Protein AF-0000000082581374 (afdb_homodimer)

Secondary structure (DSSP, 8-state):
---TT-EEE-TTT--EEEEEE--SPPEEETTEEPEEPPPB-S--SSS--SEEEEEETTEEEEEETTTTPP-BTTB-EEEEEEEESSEEEEEE--TTS-SEEEE---SPEEEEEEEETTTEEEE-/---TT-EEE-TTT--EEEEEE--SPPEEETTEEPEEPPPB----SSS--SEEEEEETTEEEEEETTTTPP-BTTB-EEEEEEEESSEEEEEE--TTS-SEEEE---SPEEEEEEEETTTEEEE-

Sequence (248 aa):
MTEIRQVYKCEVCGNMVEVVHKAGGTLVCCGKPMVLLSENTTDAAVEKHIPVIEKLQNGIVVKVGEVEHPMLENHYIEWIEVNTANKVFRKYLKPGEKPEAVFKVDEEILFVREYCNVHGLWKKMTEIRQVYKCEVCGNMVEVVHKAGGTLVCCGKPMVLLSENTTDAAVEKHIPVIEKLQNGIVVKVGEVEHPMLENHYIEWIEVNTANKVFRKYLKPGEKPEAVFKVDEEILFVREYCNVHGLWKK

InterPro domains:
  IPR002742 Desulfoferrodoxin, ferrous iron-binding domain [PF01880] (42-123)
  IPR002742 Desulfoferrodoxin, ferrous iron-binding domain [TIGR00332] (41-123)
  IPR004462 Desulfoferrodoxin, N-terminal domain [PF06397] (2-37)
  IPR004462 Desulfoferrodoxin, N-terminal domain [TIGR00319] (1-34)
  IPR004462 Desulfoferrodoxin, N-terminal domain [cd00974] (6-37)
  IPR004793 Desulfoferrodoxin [TIGR00320] (1-123)
  IPR036073 Desulfoferrodoxin, ferrous iron-binding domain superfamily [G3DSA:2.60.40.730] (40-124)
  IPR036073 Desulfoferrodoxin, ferrous iron-binding domain superfamily [SSF49367] (39-123)
  IPR038094 Desulfoferrodoxin, N-terminal domain superfamily [G3DSA:2.20.28.100] (1-39)
  IPR051233 Desulfoferrodoxin superoxide reductase [PTHR36541] (7-124)

Structure (mmCIF, N/CA/C/O backbone):
data_AF-0000000082581374-model_v1
#
loop_
_entity.id
_entity.type
_entity.pdbx_description
1 polymer Desulfoferrodoxin
#
loop_
_atom_site.group_PDB
_atom_site.id
_atom_site.type_symbol
_atom_site.label_atom_id
_atom_site.label_alt_id
_atom_site.label_comp_id
_atom_site.label_asym_id
_atom_site.label_entity_id
_atom_site.label_seq_id
_atom_site.pdbx_PDB_ins_code
_atom_site.Cartn_x
_atom_site.Cartn_y
_atom_site.Cartn_z
_atom_site.occupancy
_atom_site.B_iso_or_equiv
_atom_site.auth_seq_id
_atom_site.auth_comp_id
_atom_site.auth_asym_id
_atom_site.auth_atom_id
_atom_site.pdbx_PDB_model_num
ATOM 1 N N . MET A 1 1 ? 13.609 7.777 -11.945 1 92.56 1 MET A N 1
ATOM 2 C CA . MET A 1 1 ? 12.516 8.391 -11.203 1 92.56 1 MET A CA 1
ATOM 3 C C . MET A 1 1 ? 11.414 7.383 -10.906 1 92.56 1 MET A C 1
ATOM 5 O O . MET A 1 1 ? 11.031 6.605 -11.789 1 92.56 1 MET A O 1
ATOM 9 N N . THR A 1 2 ? 11.023 7.219 -9.695 1 97.69 2 THR A N 1
ATOM 10 C CA . THR A 1 2 ? 9.953 6.297 -9.312 1 97.69 2 THR A CA 1
ATOM 11 C C . THR A 1 2 ? 8.586 6.938 -9.516 1 97.69 2 THR A C 1
ATOM 13 O O . THR A 1 2 ? 8.477 8.164 -9.617 1 97.69 2 THR A O 1
ATOM 16 N N . GLU A 1 3 ? 7.59 6.168 -9.727 1 98.12 3 GLU A N 1
ATOM 17 C CA . GLU A 1 3 ? 6.199 6.609 -9.766 1 98.12 3 GLU A CA 1
ATOM 18 C C . GLU A 1 3 ? 5.367 5.914 -8.695 1 98.12 3 GLU A C 1
ATOM 20 O O . GLU A 1 3 ? 5.602 4.746 -8.383 1 98.12 3 GLU A O 1
ATOM 25 N N . ILE A 1 4 ? 4.391 6.656 -8.219 1 98.56 4 ILE A N 1
ATOM 26 C CA . ILE A 1 4 ? 3.506 6.102 -7.203 1 98.56 4 ILE A CA 1
ATOM 27 C C . ILE A 1 4 ? 2.92 4.781 -7.691 1 98.56 4 ILE A C 1
ATOM 29 O O . ILE A 1 4 ? 2.555 4.652 -8.859 1 98.56 4 ILE A O 1
ATOM 33 N N . ARG A 1 5 ? 2.85 3.732 -6.797 1 98.69 5 ARG A N 1
ATOM 34 C CA . ARG A 1 5 ? 2.221 2.43 -6.992 1 98.69 5 ARG A CA 1
ATOM 35 C C . ARG A 1 5 ? 3.145 1.483 -7.754 1 98.69 5 ARG A C 1
ATOM 37 O O . ARG A 1 5 ? 2.832 0.303 -7.922 1 98.69 5 ARG A O 1
ATOM 44 N N . GLN A 1 6 ? 4.312 1.942 -8.258 1 98.75 6 GLN A N 1
ATOM 45 C CA . GLN A 1 6 ? 5.289 1.011 -8.812 1 98.75 6 GLN A CA 1
ATOM 46 C C . GLN A 1 6 ? 5.793 0.041 -7.746 1 98.75 6 GLN A C 1
ATOM 48 O O . GLN A 1 6 ? 5.941 0.414 -6.582 1 98.75 6 GLN A O 1
ATOM 53 N N . VAL A 1 7 ? 6.039 -1.161 -8.172 1 98.88 7 VAL A N 1
ATOM 54 C CA . VAL A 1 7 ? 6.535 -2.191 -7.262 1 98.88 7 VAL A CA 1
ATOM 55 C C . VAL A 1 7 ? 7.945 -2.609 -7.676 1 98.88 7 VAL A C 1
ATOM 57 O O . VAL A 1 7 ? 8.18 -2.957 -8.836 1 98.88 7 VAL A O 1
ATOM 60 N N . TYR A 1 8 ? 8.891 -2.541 -6.746 1 98.88 8 TYR A 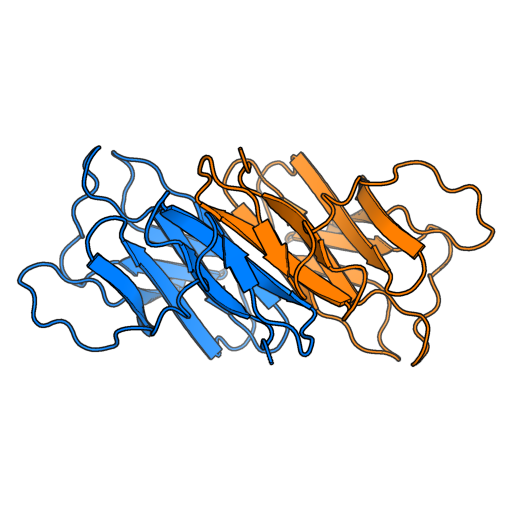N 1
ATOM 61 C CA . TYR A 1 8 ? 10.281 -2.936 -6.969 1 98.88 8 TYR A CA 1
ATOM 62 C C . TYR A 1 8 ? 10.641 -4.148 -6.117 1 98.88 8 TYR A C 1
ATOM 64 O O . TYR A 1 8 ? 10.164 -4.289 -4.992 1 98.88 8 TYR A O 1
ATOM 72 N N . LYS A 1 9 ? 11.5 -4.953 -6.625 1 98.81 9 LYS A N 1
ATOM 73 C CA . LYS A 1 9 ? 11.914 -6.16 -5.918 1 98.81 9 LYS A CA 1
ATOM 74 C C . LYS A 1 9 ? 13.422 -6.359 -6.004 1 98.81 9 LYS A C 1
ATOM 76 O O . LYS A 1 9 ? 14.023 -6.137 -7.055 1 98.81 9 LYS A O 1
ATOM 81 N N . CYS A 1 10 ? 14.008 -6.648 -4.961 1 98.69 10 CYS A N 1
ATOM 82 C CA . CYS A 1 10 ? 15.398 -7.094 -4.957 1 98.69 10 CYS A CA 1
ATOM 83 C C . CYS A 1 10 ? 15.5 -8.555 -5.379 1 98.69 10 CYS A C 1
ATOM 85 O O . CYS A 1 10 ? 14.906 -9.43 -4.75 1 98.69 10 CYS A O 1
ATOM 87 N N . GLU A 1 11 ? 16.219 -8.867 -6.305 1 97.56 11 GLU A N 1
ATOM 88 C CA . GLU A 1 11 ? 16.328 -10.234 -6.812 1 97.56 11 GLU A CA 1
ATOM 89 C C . GLU A 1 11 ? 17.312 -11.055 -5.977 1 97.56 11 GLU A C 1
ATOM 91 O O . GLU A 1 11 ? 17.438 -12.266 -6.164 1 97.56 11 GLU A O 1
ATOM 96 N N . VAL A 1 12 ? 17.969 -10.344 -5.086 1 98.25 12 VAL A N 1
ATOM 97 C CA . VAL A 1 12 ? 18.938 -11.031 -4.242 1 98.25 12 VAL A CA 1
ATOM 98 C C . VAL A 1 12 ? 18.25 -11.562 -2.988 1 98.25 12 VAL A C 1
ATOM 100 O O . VAL A 1 12 ? 18.281 -12.766 -2.725 1 98.25 12 VAL A O 1
ATOM 103 N N . CYS A 1 13 ? 17.625 -10.781 -2.23 1 98.44 13 CYS A N 1
ATOM 104 C CA . C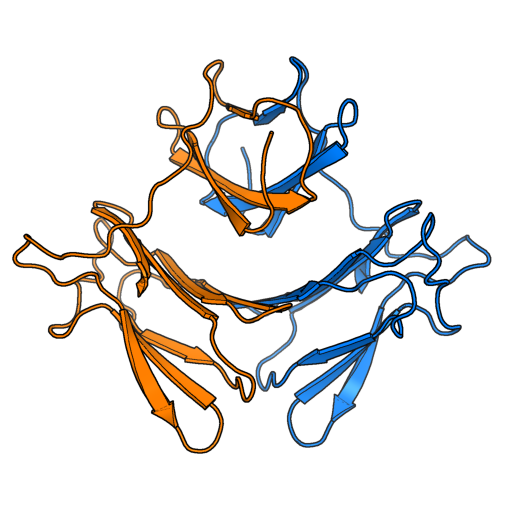YS A 1 13 ? 17.078 -11.211 -0.946 1 98.44 13 CYS A CA 1
ATOM 105 C C . CYS A 1 13 ? 15.57 -11.375 -1.027 1 98.44 13 CYS A C 1
ATOM 107 O O . CYS A 1 13 ? 14.961 -11.984 -0.141 1 98.44 13 CYS A O 1
ATOM 109 N N . GLY A 1 14 ? 14.812 -10.711 -2.057 1 98.06 14 GLY A N 1
ATOM 110 C CA . GLY A 1 14 ? 13.375 -10.844 -2.217 1 98.06 14 GLY A CA 1
ATOM 111 C C . GLY A 1 14 ? 12.602 -9.664 -1.659 1 98.06 14 GLY A C 1
ATOM 112 O O . GLY A 1 14 ? 11.375 -9.602 -1.776 1 98.06 14 GLY A O 1
ATOM 113 N N . ASN A 1 15 ? 13.367 -8.688 -1.088 1 98.56 15 ASN A N 1
ATOM 114 C CA . ASN A 1 15 ? 12.695 -7.488 -0.596 1 98.56 15 ASN A CA 1
ATOM 115 C C . ASN A 1 15 ? 11.852 -6.832 -1.684 1 98.56 15 ASN A C 1
ATOM 117 O O . ASN A 1 15 ? 12.297 -6.695 -2.824 1 98.56 15 ASN A O 1
ATOM 121 N N . MET A 1 16 ? 10.578 -6.543 -1.309 1 98.88 16 MET A N 1
ATOM 122 C CA . MET A 1 16 ? 9.68 -5.918 -2.277 1 98.88 16 MET A CA 1
ATOM 123 C C . MET A 1 16 ? 9 -4.691 -1.677 1 98.88 16 MET A C 1
ATOM 125 O O . MET A 1 16 ? 8.531 -4.73 -0.537 1 98.88 16 MET A O 1
ATOM 129 N N . VAL A 1 17 ? 8.984 -3.6 -2.479 1 98.94 17 VAL A N 1
ATOM 130 C CA . VAL A 1 17 ? 8.438 -2.338 -1.986 1 98.94 17 VAL A CA 1
ATOM 131 C C . VAL A 1 17 ? 7.492 -1.741 -3.027 1 98.94 17 VAL A C 1
ATOM 133 O O . VAL A 1 17 ? 7.656 -1.972 -4.227 1 98.94 17 VAL A O 1
ATOM 136 N N . GLU A 1 18 ? 6.488 -1.047 -2.539 1 98.94 18 GLU A N 1
ATOM 137 C CA . GLU A 1 18 ? 5.625 -0.213 -3.371 1 98.94 18 GLU A CA 1
ATOM 138 C C . GLU A 1 18 ? 5.887 1.27 -3.125 1 98.94 18 GLU A C 1
ATOM 140 O O . GLU A 1 18 ? 5.996 1.705 -1.978 1 98.94 18 GLU A O 1
ATOM 145 N N . VAL A 1 19 ? 5.996 2.049 -4.164 1 98.94 19 VAL A N 1
ATOM 146 C CA . VAL A 1 19 ? 6.281 3.477 -4.051 1 98.94 19 VAL A CA 1
ATOM 147 C C . VAL A 1 19 ? 5.043 4.215 -3.551 1 98.94 19 VAL A C 1
ATOM 149 O O . VAL A 1 19 ? 3.959 4.078 -4.125 1 98.94 19 VAL A O 1
ATOM 152 N N . VAL A 1 20 ? 5.23 5.055 -2.455 1 98.88 20 VAL A N 1
ATOM 153 C CA . VAL A 1 20 ? 4.09 5.777 -1.901 1 98.88 20 VAL A CA 1
ATOM 154 C C . VAL A 1 20 ? 4.355 7.281 -1.965 1 98.88 20 VAL A C 1
ATOM 156 O O . VAL A 1 20 ? 3.502 8.086 -1.578 1 98.88 20 VAL A O 1
ATOM 159 N N . HIS A 1 21 ? 5.5 7.68 -2.424 1 98.75 21 HIS A N 1
ATOM 160 C CA . HIS A 1 21 ? 5.883 9.031 -2.801 1 98.75 21 HIS A CA 1
ATOM 161 C C . HIS A 1 21 ? 6.969 9.023 -3.871 1 98.75 21 HIS A C 1
ATOM 163 O O . HIS A 1 21 ? 8.062 8.492 -3.648 1 98.75 21 HIS A O 1
ATOM 169 N N . LYS A 1 22 ? 6.746 9.586 -4.957 1 98.31 22 LYS A N 1
ATOM 170 C CA . LYS A 1 22 ? 7.672 9.508 -6.086 1 98.31 22 LYS A CA 1
ATOM 171 C C . LYS A 1 22 ? 8.828 10.492 -5.914 1 98.31 22 LYS A C 1
ATOM 173 O O . LYS A 1 22 ? 8.656 11.57 -5.352 1 98.31 22 LYS A O 1
ATOM 178 N N . ALA A 1 23 ? 9.984 10.102 -6.383 1 97.94 23 ALA A N 1
ATOM 179 C CA . ALA A 1 23 ? 11.148 10.984 -6.41 1 97.94 23 ALA A CA 1
ATOM 180 C C . ALA A 1 23 ? 12.156 10.523 -7.457 1 97.94 23 ALA A C 1
ATOM 182 O O . ALA A 1 23 ? 11.867 9.648 -8.273 1 97.94 23 ALA A O 1
ATOM 183 N N . GLY A 1 24 ? 13.297 11.109 -7.508 1 96.56 24 GLY A N 1
ATOM 184 C CA . GLY A 1 24 ? 14.195 10.945 -8.641 1 96.56 24 GLY A CA 1
ATOM 185 C C . GLY A 1 24 ? 15.273 9.898 -8.398 1 96.56 24 GLY A C 1
ATOM 186 O O . GLY A 1 24 ? 16 9.523 -9.328 1 96.56 24 GLY A O 1
ATOM 187 N N . GLY A 1 25 ? 15.406 9.305 -7.266 1 96.94 25 GLY A N 1
ATOM 188 C CA . GLY A 1 25 ? 16.5 8.414 -6.934 1 96.94 25 GLY A CA 1
ATOM 189 C C . GLY A 1 25 ? 16.297 6.992 -7.434 1 96.94 25 GLY A C 1
ATOM 190 O O . GLY A 1 25 ? 15.203 6.648 -7.891 1 96.94 25 GLY A O 1
ATOM 191 N N . THR A 1 26 ? 17.391 6.238 -7.371 1 97.94 26 THR A N 1
ATOM 192 C CA . THR A 1 26 ? 17.359 4.824 -7.727 1 97.94 26 THR A CA 1
ATOM 193 C C . THR A 1 26 ? 17.297 3.949 -6.48 1 97.94 26 THR A C 1
ATOM 195 O O . THR A 1 26 ? 18.141 4.066 -5.59 1 97.94 26 THR A O 1
ATOM 198 N N . LEU A 1 27 ? 16.344 3.09 -6.465 1 98.69 27 LEU A N 1
ATOM 199 C CA . LEU A 1 27 ? 16.188 2.17 -5.34 1 98.69 27 LEU A CA 1
ATOM 200 C C . LEU A 1 27 ? 17.203 1.034 -5.434 1 98.69 27 LEU A C 1
ATOM 202 O O . LEU A 1 27 ? 17.328 0.389 -6.48 1 98.69 27 LEU A O 1
ATOM 206 N N . VAL A 1 28 ? 17.922 0.819 -4.383 1 98.75 28 VAL A N 1
ATOM 207 C CA . VAL A 1 28 ? 18.953 -0.207 -4.289 1 98.75 28 VAL A CA 1
ATOM 208 C C . VAL A 1 28 ? 18.719 -1.075 -3.055 1 98.75 28 VAL A C 1
ATOM 210 O O . VAL A 1 28 ? 18.266 -0.581 -2.021 1 98.75 28 VAL A O 1
ATOM 213 N N . CYS A 1 29 ? 18.891 -2.338 -3.131 1 98.56 29 CYS A N 1
ATOM 214 C CA . CYS A 1 29 ? 18.891 -3.338 -2.068 1 98.56 29 CYS A CA 1
ATOM 215 C C . CYS A 1 29 ? 19.969 -4.387 -2.305 1 98.56 29 CYS A C 1
ATOM 217 O O . CYS A 1 29 ? 20.109 -4.891 -3.42 1 98.56 29 CYS A O 1
ATOM 219 N N . CYS A 1 30 ? 20.688 -4.746 -1.232 1 98.12 30 CYS A N 1
ATOM 220 C CA . CYS A 1 30 ? 21.766 -5.723 -1.307 1 98.12 30 CYS A CA 1
ATOM 221 C C . CYS A 1 30 ? 22.828 -5.281 -2.297 1 98.12 30 CYS A C 1
ATOM 223 O O . CYS A 1 30 ? 23.375 -6.105 -3.033 1 98.12 30 CYS A O 1
ATOM 225 N N . GLY A 1 31 ? 22.922 -4.012 -2.381 1 97.06 31 GLY A N 1
ATOM 226 C CA . GLY A 1 31 ? 24.016 -3.463 -3.17 1 97.06 31 GLY A CA 1
ATOM 227 C C . GLY A 1 31 ? 23.719 -3.412 -4.656 1 97.06 31 GLY A C 1
ATOM 228 O O . GLY A 1 31 ? 24.578 -3.035 -5.457 1 97.06 31 GLY A O 1
ATOM 229 N N . LYS A 1 32 ? 22.594 -3.768 -5.098 1 98.31 32 LYS A N 1
ATOM 230 C CA . LYS A 1 32 ? 22.203 -3.752 -6.504 1 98.31 32 LYS A CA 1
ATOM 231 C C . LYS A 1 32 ? 20.891 -2.988 -6.703 1 98.31 32 LYS A C 1
ATOM 233 O O . LYS A 1 32 ? 20.031 -2.971 -5.816 1 98.31 32 LYS A O 1
ATOM 238 N N . PRO A 1 33 ? 20.75 -2.355 -7.871 1 98.44 33 PRO A N 1
ATOM 239 C CA . PRO A 1 33 ? 19.453 -1.739 -8.164 1 98.44 33 PRO A CA 1
ATOM 240 C C . PRO A 1 33 ? 18.281 -2.729 -8.062 1 98.44 33 PRO A C 1
ATOM 242 O O . PRO A 1 33 ? 18.391 -3.865 -8.531 1 98.44 33 PRO A O 1
ATOM 245 N N . MET A 1 34 ? 17.266 -2.305 -7.379 1 98.69 34 MET A N 1
ATOM 246 C CA . MET A 1 34 ? 16.047 -3.123 -7.379 1 98.69 34 MET A CA 1
ATOM 247 C C . MET A 1 34 ? 15.406 -3.146 -8.766 1 98.69 34 MET A C 1
ATOM 249 O O . MET A 1 34 ? 15.625 -2.236 -9.57 1 98.69 34 MET A O 1
ATOM 253 N N . VAL A 1 35 ? 14.641 -4.156 -9.016 1 98.56 35 VAL A N 1
ATOM 254 C CA . VAL A 1 35 ? 14.008 -4.324 -10.32 1 98.56 35 VAL A CA 1
ATOM 255 C C . VAL A 1 35 ? 12.562 -3.846 -10.266 1 98.56 35 VAL A C 1
ATOM 257 O O . VAL A 1 35 ? 11.789 -4.277 -9.398 1 98.56 35 VAL A O 1
ATOM 260 N N . LEU A 1 36 ? 12.211 -2.895 -11.148 1 98.62 36 LEU A N 1
ATOM 261 C CA . LEU A 1 36 ? 10.805 -2.555 -11.344 1 98.62 36 LEU A CA 1
ATOM 262 C C . LEU A 1 36 ? 10.031 -3.744 -11.898 1 98.62 36 LEU A C 1
ATOM 264 O O . LEU A 1 36 ? 10.328 -4.234 -12.984 1 98.62 36 LEU A O 1
ATOM 268 N N . LEU A 1 37 ? 9.062 -4.195 -11.141 1 98.25 37 LEU A N 1
ATOM 269 C CA . LEU A 1 37 ? 8.297 -5.34 -11.625 1 98.25 37 LEU A CA 1
ATOM 270 C C . LEU A 1 37 ? 7.301 -4.91 -12.695 1 98.25 37 LEU A C 1
ATOM 272 O O . LEU A 1 37 ? 6.594 -3.914 -12.531 1 98.25 37 LEU A O 1
ATOM 276 N N . SER A 1 38 ? 7.305 -5.668 -13.75 1 94.25 38 SER A N 1
ATOM 277 C CA . SER A 1 38 ? 6.297 -5.492 -14.789 1 94.25 38 SER A CA 1
ATOM 278 C C . SER A 1 38 ? 5.094 -6.395 -14.547 1 94.25 38 SER A C 1
ATOM 280 O O . SER A 1 38 ? 5.25 -7.555 -14.164 1 94.25 38 SER A O 1
ATOM 282 N N . GLU A 1 39 ? 3.959 -5.832 -14.758 1 94.56 39 GLU A N 1
ATOM 283 C CA . GLU A 1 39 ? 2.742 -6.621 -14.609 1 94.56 39 GLU A CA 1
ATOM 284 C C . GLU A 1 39 ? 2.49 -7.484 -15.844 1 94.56 39 GLU A C 1
ATOM 286 O O . GLU A 1 39 ? 2.428 -6.973 -16.969 1 94.56 39 GLU A O 1
ATOM 291 N N . ASN A 1 40 ? 2.307 -8.773 -15.609 1 91.88 40 ASN A N 1
ATOM 292 C CA . ASN A 1 40 ? 1.9 -9.672 -16.688 1 91.88 40 ASN A CA 1
ATOM 293 C C . ASN A 1 40 ? 0.392 -9.633 -16.906 1 91.88 40 ASN A C 1
ATOM 295 O O . ASN A 1 40 ? -0.381 -9.57 -15.945 1 91.88 40 ASN A O 1
ATOM 299 N N . THR A 1 41 ? -0.013 -9.664 -18.219 1 88.75 41 THR A N 1
ATOM 300 C CA . THR A 1 41 ? -1.44 -9.562 -18.5 1 88.75 41 THR A CA 1
ATOM 301 C C . THR A 1 41 ? -1.914 -10.75 -19.328 1 88.75 41 THR A C 1
ATOM 303 O O . THR A 1 41 ? -3.082 -10.812 -19.719 1 88.75 41 THR A O 1
ATOM 306 N N . THR A 1 42 ? -1.011 -11.648 -19.656 1 84.44 42 THR A N 1
ATOM 307 C CA . THR A 1 42 ? -1.364 -12.836 -20.422 1 84.44 42 THR A CA 1
ATOM 308 C C . THR A 1 42 ? -0.777 -14.094 -19.781 1 84.44 42 THR A C 1
ATOM 310 O O . THR A 1 42 ? 0.401 -14.117 -19.422 1 84.44 42 THR A O 1
ATOM 313 N N . ASP A 1 43 ? -1.728 -15.023 -19.594 1 79.62 43 ASP A N 1
ATOM 314 C CA . ASP A 1 43 ? -1.278 -16.281 -18.984 1 79.62 43 ASP A CA 1
ATOM 315 C C . ASP A 1 43 ? -0.788 -17.25 -20.062 1 79.62 43 ASP A C 1
ATOM 317 O O . ASP A 1 43 ? -1.464 -17.453 -21.078 1 79.62 43 ASP A O 1
ATOM 321 N N . ALA A 1 44 ? 0.458 -17.625 -19.969 1 66.81 44 ALA A N 1
ATOM 322 C CA . ALA A 1 44 ? 0.913 -18.719 -20.828 1 66.81 44 ALA A CA 1
ATOM 323 C C . ALA A 1 44 ? 1.03 -20.016 -20.031 1 66.81 44 ALA A C 1
ATOM 325 O O . ALA A 1 44 ? 1.174 -21.094 -20.625 1 66.81 44 ALA A O 1
ATOM 326 N N . ALA A 1 45 ? 0.833 -19.828 -18.844 1 64.5 45 ALA A N 1
ATOM 327 C CA . ALA A 1 45 ? 1.073 -20.984 -17.984 1 64.5 45 ALA A CA 1
ATOM 328 C C . ALA A 1 45 ? -0.212 -21.766 -17.75 1 64.5 45 ALA A C 1
ATOM 330 O O . ALA A 1 45 ? -1.306 -21.297 -18.062 1 64.5 45 ALA A O 1
ATOM 331 N N . VAL A 1 46 ? -0.011 -22.969 -17.438 1 66.44 46 VAL A N 1
ATOM 332 C CA . VAL A 1 46 ? -1.116 -23.844 -17.062 1 66.44 46 VAL A CA 1
ATOM 333 C C . VAL A 1 46 ? -1.942 -23.203 -15.953 1 66.44 46 VAL A C 1
ATOM 335 O O . VAL A 1 46 ? -3.174 -23.172 -16.031 1 66.44 46 VAL A O 1
ATOM 338 N N . GLU A 1 47 ? -1.188 -22.656 -14.984 1 70 47 GLU A N 1
ATOM 339 C CA . GLU A 1 47 ? -1.898 -21.953 -13.93 1 70 47 GLU A CA 1
ATOM 340 C C . GLU A 1 47 ? -2.27 -20.531 -14.367 1 70 47 GLU A C 1
ATOM 342 O O . GLU A 1 47 ? -1.503 -19.875 -15.07 1 70 47 GLU A O 1
ATOM 347 N N . LYS A 1 48 ? -3.486 -20.219 -13.938 1 83.94 48 LYS A N 1
ATOM 348 C CA . LYS A 1 48 ? -3.979 -18.906 -14.328 1 83.94 48 LYS A CA 1
ATOM 349 C C . LYS A 1 48 ? -3.672 -17.859 -13.258 1 83.94 48 LYS A C 1
ATOM 351 O O . LYS A 1 48 ? -3.818 -18.141 -12.062 1 83.94 48 LYS A O 1
ATOM 356 N N . HIS A 1 49 ? -3.158 -16.703 -13.625 1 93 49 HIS A N 1
ATOM 357 C CA . HIS A 1 49 ? -2.719 -15.68 -12.688 1 93 49 HIS A CA 1
ATOM 358 C C . HIS A 1 49 ? -3.514 -14.391 -12.859 1 93 49 HIS A C 1
ATOM 360 O O . HIS A 1 49 ? -3.5 -13.523 -11.984 1 93 49 HIS A O 1
ATOM 366 N N . ILE A 1 50 ? -4.145 -14.242 -13.953 1 93.69 50 ILE A N 1
ATOM 367 C CA . ILE A 1 50 ? -4.852 -12.992 -14.203 1 93.69 50 ILE A CA 1
ATOM 368 C C . ILE A 1 50 ? -6.035 -12.867 -13.242 1 93.69 50 ILE A C 1
ATOM 370 O O . ILE A 1 50 ? -6.883 -13.758 -13.18 1 93.69 50 ILE A O 1
ATOM 374 N N . PRO A 1 51 ? -6.043 -11.875 -12.531 1 95.69 51 PRO A N 1
ATOM 375 C CA . PRO A 1 51 ? -7.172 -11.703 -11.617 1 95.69 51 PRO A CA 1
ATOM 376 C C . PRO A 1 51 ? -8.508 -11.578 -12.344 1 95.69 51 PRO A C 1
ATOM 378 O O . PRO A 1 51 ? -8.57 -11 -13.43 1 95.69 51 PRO A O 1
ATOM 381 N N . VAL A 1 52 ? -9.539 -12.086 -11.789 1 94.88 52 VAL A N 1
ATOM 382 C CA . VAL A 1 52 ? -10.906 -11.977 -12.273 1 94.88 52 VAL A CA 1
ATOM 383 C C . VAL A 1 52 ? -11.75 -11.18 -11.281 1 94.88 52 VAL A C 1
ATOM 385 O O . VAL A 1 52 ? -11.773 -11.484 -10.094 1 94.88 52 VAL A O 1
ATOM 388 N N . ILE A 1 53 ? -12.414 -10.203 -11.805 1 95.56 53 ILE A N 1
ATOM 389 C CA . ILE A 1 53 ? -13.227 -9.336 -10.953 1 95.56 53 ILE A CA 1
ATOM 390 C C . ILE A 1 53 ? -14.695 -9.719 -11.078 1 95.56 53 ILE A C 1
ATOM 392 O O . ILE A 1 53 ? -15.227 -9.812 -12.188 1 95.56 53 ILE A O 1
ATOM 396 N N . GLU A 1 54 ? -15.258 -9.984 -9.977 1 95.25 54 GLU A N 1
ATOM 397 C CA . GLU A 1 54 ? -16.703 -10.195 -9.922 1 95.25 54 GLU A CA 1
ATOM 398 C C . GL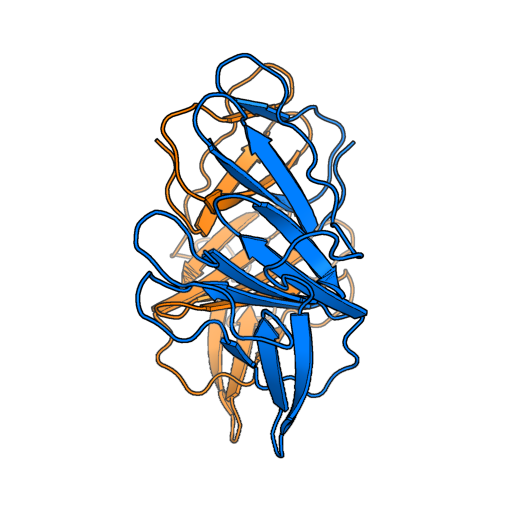U A 1 54 ? -17.375 -9.164 -9.023 1 95.25 54 GLU A C 1
ATOM 400 O O . GLU A 1 54 ? -16.891 -8.891 -7.922 1 95.25 54 GLU A O 1
ATOM 405 N N . LYS A 1 55 ? -18.516 -8.602 -9.438 1 95.62 55 LYS A N 1
ATOM 406 C CA . LYS A 1 55 ? -19.25 -7.609 -8.656 1 95.62 55 LYS A CA 1
ATOM 407 C C . LYS A 1 55 ? -20.078 -8.281 -7.562 1 95.62 55 LYS A C 1
ATOM 409 O O . LYS A 1 55 ? -20.688 -9.328 -7.789 1 95.62 55 LYS A O 1
ATOM 414 N N . LEU A 1 56 ? -20.062 -7.648 -6.375 1 94.69 56 LEU A N 1
ATOM 415 C CA . LEU A 1 56 ? -20.922 -8.023 -5.258 1 94.69 56 LEU A CA 1
ATOM 416 C C . LEU A 1 56 ? -21.906 -6.91 -4.941 1 94.69 56 LEU A C 1
ATOM 418 O O . LEU A 1 56 ? -21.828 -5.816 -5.504 1 94.69 56 LEU A O 1
ATOM 422 N N . GLN A 1 57 ? -22.859 -7.137 -4.086 1 90.25 57 GLN A N 1
ATOM 423 C CA . GLN A 1 57 ? -23.828 -6.133 -3.678 1 90.25 57 GLN A CA 1
ATOM 424 C C . GLN A 1 57 ? -23.141 -4.895 -3.113 1 90.25 57 GLN A C 1
ATOM 426 O O . GLN A 1 57 ? -23.5 -3.768 -3.459 1 90.25 57 GLN A O 1
ATOM 431 N N . ASN A 1 58 ? -22.141 -5.164 -2.24 1 88.12 58 ASN A N 1
ATOM 432 C CA . ASN A 1 58 ? -21.422 -4.059 -1.611 1 88.12 58 ASN A CA 1
ATOM 433 C C . ASN A 1 58 ? -19.922 -4.137 -1.88 1 88.12 58 ASN A C 1
ATOM 435 O O . ASN A 1 58 ? -19.109 -4.031 -0.955 1 88.12 58 ASN A O 1
ATOM 439 N N . GLY A 1 59 ? -19.562 -4.293 -3.158 1 94.75 59 GLY A N 1
ATOM 440 C CA . GLY A 1 59 ? -18.141 -4.336 -3.469 1 94.75 59 GLY A CA 1
ATOM 441 C C . GLY A 1 59 ? -17.797 -5.348 -4.551 1 94.75 59 GLY A C 1
ATOM 442 O O . GLY A 1 59 ? -18.562 -5.535 -5.496 1 94.75 59 GLY A O 1
ATOM 443 N N . ILE A 1 60 ? -16.594 -5.871 -4.484 1 97.31 60 ILE A N 1
ATOM 444 C CA . ILE A 1 60 ? -16.125 -6.809 -5.496 1 97.31 60 ILE A CA 1
ATOM 445 C C . ILE A 1 60 ? -15.375 -7.961 -4.824 1 97.31 60 ILE A C 1
ATOM 447 O O . ILE A 1 60 ? -14.898 -7.82 -3.693 1 97.31 60 ILE A O 1
ATOM 451 N N . VAL A 1 61 ? -15.367 -9.055 -5.5 1 97.31 61 VAL A N 1
ATOM 452 C CA . VAL A 1 61 ? -14.438 -10.125 -5.176 1 97.31 61 VAL A CA 1
ATOM 453 C C . VAL A 1 61 ? -13.43 -10.305 -6.309 1 97.31 61 VAL A C 1
ATOM 455 O O . VAL A 1 61 ? -13.805 -10.297 -7.484 1 97.31 61 VAL A O 1
ATOM 458 N N . VAL A 1 62 ? -12.195 -10.32 -5.945 1 98 62 VAL A N 1
ATOM 459 C CA . VAL A 1 62 ? -11.117 -10.586 -6.891 1 98 62 VAL A CA 1
ATOM 460 C C . VAL A 1 62 ? -10.609 -12.016 -6.699 1 98 62 VAL A C 1
ATOM 462 O O . VAL A 1 62 ? -10.141 -12.375 -5.613 1 98 62 VAL A O 1
ATOM 465 N N . LYS A 1 63 ? -10.711 -12.773 -7.719 1 97.12 63 LYS A N 1
ATOM 466 C CA . LYS A 1 63 ? -10.227 -14.156 -7.715 1 97.12 63 LYS A CA 1
ATOM 467 C C . LYS A 1 63 ? -9.008 -14.312 -8.617 1 97.12 63 LYS A C 1
ATOM 469 O O . LYS A 1 63 ? -8.945 -13.711 -9.695 1 97.12 63 LYS A O 1
ATOM 474 N N . VAL A 1 64 ? -8.086 -15.094 -8.141 1 96.06 64 VAL A N 1
ATOM 475 C CA . VAL A 1 64 ? -6.883 -15.234 -8.961 1 96.06 64 VAL A CA 1
ATOM 476 C C . VAL A 1 64 ? -6.922 -16.562 -9.711 1 96.06 64 VAL A C 1
ATOM 478 O O . VAL A 1 64 ? -6.691 -17.625 -9.125 1 96.06 64 VAL A O 1
ATOM 481 N N . GLY A 1 65 ? -7.18 -16.344 -10.984 1 83.69 65 GLY A N 1
ATOM 482 C CA . GLY A 1 65 ? -7.207 -17.438 -11.938 1 83.69 65 GLY A CA 1
ATOM 483 C C . GLY A 1 65 ? -8.609 -17.953 -12.227 1 83.69 65 GLY A C 1
ATOM 484 O O . GLY A 1 65 ? -9.422 -18.078 -11.312 1 83.69 65 GLY A O 1
ATOM 485 N N . GLU A 1 66 ? -8.969 -18.078 -13.57 1 77.19 66 GLU A N 1
ATOM 486 C CA . GLU A 1 66 ? -10.203 -18.766 -13.938 1 77.19 66 GLU A CA 1
ATOM 487 C C . GLU A 1 66 ? -10.297 -20.141 -13.273 1 77.19 66 GLU A C 1
ATOM 489 O O . GLU A 1 66 ? -11.367 -20.547 -12.836 1 77.19 66 GLU A O 1
ATOM 494 N N . VAL A 1 67 ? -9.141 -20.781 -13.242 1 82.06 67 VAL A N 1
ATOM 495 C CA . VAL A 1 67 ? -8.922 -21.938 -12.383 1 82.06 67 VAL A CA 1
ATOM 496 C C . VAL A 1 67 ? -8.133 -21.531 -11.141 1 82.06 67 VAL A C 1
ATOM 498 O O . VAL A 1 67 ? -7.102 -20.859 -11.25 1 82.06 67 VAL A O 1
ATOM 501 N N . GLU A 1 68 ? -8.594 -21.859 -10 1 89.5 68 GLU A N 1
ATOM 502 C CA . GLU A 1 68 ? -7.996 -21.406 -8.75 1 89.5 68 GLU A CA 1
ATOM 503 C C . GLU A 1 68 ? -6.488 -21.641 -8.742 1 89.5 68 GLU A C 1
ATOM 505 O O . GLU A 1 68 ? -6.027 -22.766 -8.953 1 89.5 68 GLU A O 1
ATOM 510 N N . HIS A 1 69 ? -5.785 -20.625 -8.578 1 94.12 69 HIS A N 1
ATOM 511 C CA . HIS A 1 69 ? -4.336 -20.703 -8.438 1 94.12 69 HIS A CA 1
ATOM 512 C C . HIS A 1 69 ? -3.947 -21.5 -7.195 1 94.12 69 HIS A C 1
ATOM 514 O O . HIS A 1 69 ? -4.594 -21.391 -6.152 1 94.12 69 HIS A O 1
ATOM 520 N N . PRO A 1 70 ? -2.869 -22.25 -7.242 1 94.5 70 PRO A N 1
ATOM 521 C CA . PRO A 1 70 ? -2.398 -22.969 -6.055 1 94.5 70 PRO A CA 1
ATOM 522 C C . PRO A 1 70 ? -2.096 -22.031 -4.887 1 94.5 70 PRO A C 1
ATOM 524 O O . PRO A 1 70 ? -1.632 -20.906 -5.098 1 94.5 70 PRO A O 1
ATOM 527 N N . MET A 1 71 ? -2.311 -22.484 -3.705 1 97.75 71 MET A N 1
ATOM 528 C CA . MET A 1 71 ? -2.004 -21.797 -2.455 1 97.75 71 MET A CA 1
ATOM 529 C C . MET A 1 71 ? -1.251 -22.719 -1.499 1 97.75 71 MET A C 1
ATOM 531 O O . MET A 1 71 ? -1.679 -22.922 -0.362 1 97.75 71 MET A O 1
ATOM 535 N N . LEU A 1 72 ? -0.173 -23.109 -1.984 1 97.56 72 LEU A N 1
ATOM 536 C CA . LEU A 1 72 ? 0.713 -23.984 -1.238 1 97.56 72 LEU A CA 1
ATOM 537 C C . LEU A 1 72 ? 1.765 -23.188 -0.476 1 97.56 72 LEU A C 1
ATOM 539 O O . LEU A 1 72 ? 1.942 -22 -0.724 1 97.56 72 LEU A O 1
ATOM 543 N N . GLU A 1 73 ? 2.453 -23.75 0.42 1 98.06 73 GLU A N 1
ATOM 544 C CA . GLU A 1 73 ? 3.467 -23.078 1.229 1 98.06 73 GLU A CA 1
ATOM 545 C C . GLU A 1 73 ? 4.547 -22.469 0.352 1 98.06 73 GLU A C 1
ATOM 547 O O . GLU A 1 73 ? 5.02 -21.359 0.629 1 98.06 73 GLU A O 1
ATOM 552 N N . ASN A 1 74 ? 4.918 -23.172 -0.71 1 97.44 74 ASN A N 1
ATOM 553 C CA . ASN A 1 74 ? 6.031 -22.703 -1.535 1 97.44 74 ASN A CA 1
ATOM 554 C C . ASN A 1 74 ? 5.539 -22.047 -2.818 1 97.44 74 ASN A C 1
ATOM 556 O O . ASN A 1 74 ? 6.344 -21.656 -3.672 1 97.44 74 ASN A O 1
ATOM 560 N N . HIS A 1 75 ? 4.293 -21.969 -3.033 1 96.88 75 HIS A N 1
ATOM 561 C CA . HIS A 1 75 ? 3.689 -21.391 -4.23 1 96.88 75 HIS A CA 1
ATOM 562 C C . HIS A 1 75 ? 2.293 -20.859 -3.941 1 96.88 75 HIS A C 1
ATOM 564 O O . HIS A 1 75 ? 1.331 -21.625 -3.855 1 96.88 75 HIS A O 1
ATOM 570 N N . TYR A 1 76 ? 2.178 -19.531 -3.785 1 97.75 76 TYR A N 1
ATOM 571 C CA . TYR A 1 76 ? 0.883 -18.953 -3.445 1 97.75 76 TYR A CA 1
ATOM 572 C C . TYR A 1 76 ? 0.825 -17.469 -3.834 1 97.75 76 TYR A C 1
ATOM 574 O O . TYR A 1 76 ? 1.851 -16.875 -4.156 1 97.75 76 TYR A O 1
ATOM 582 N N . ILE A 1 77 ? -0.349 -16.953 -3.863 1 98.12 77 ILE A N 1
ATOM 583 C CA . ILE A 1 77 ? -0.587 -15.523 -4.027 1 98.12 77 ILE A CA 1
ATOM 584 C C . ILE A 1 77 ? -0.334 -14.805 -2.707 1 98.12 77 ILE A C 1
ATOM 586 O O . ILE A 1 77 ? -1.001 -15.078 -1.706 1 98.12 77 ILE A O 1
ATOM 590 N N . GLU A 1 78 ? 0.58 -13.906 -2.738 1 98.75 78 GLU A N 1
ATOM 591 C CA . GLU A 1 78 ? 0.943 -13.227 -1.501 1 98.75 78 GLU A CA 1
ATOM 592 C C . GLU A 1 78 ? -0.033 -12.094 -1.188 1 98.75 78 GLU A C 1
ATOM 594 O O . GLU A 1 78 ? -0.39 -11.875 -0.028 1 98.75 78 GLU A O 1
ATOM 599 N N . TRP A 1 79 ? -0.389 -11.297 -2.174 1 98.88 79 TRP A N 1
ATOM 600 C CA . TRP A 1 79 ? -1.355 -10.227 -1.949 1 98.88 79 TRP A CA 1
ATOM 601 C C . TRP A 1 79 ? -2.129 -9.914 -3.227 1 98.88 79 TRP A C 1
ATOM 603 O O . TRP A 1 79 ? -1.684 -10.25 -4.328 1 98.88 79 TRP A O 1
ATOM 613 N N . ILE A 1 80 ? -3.312 -9.469 -3.105 1 98.88 80 ILE A N 1
ATOM 614 C CA . ILE A 1 80 ? -4.207 -8.938 -4.129 1 98.88 80 ILE A CA 1
ATOM 615 C C . ILE A 1 80 ? -4.469 -7.457 -3.873 1 98.88 80 ILE A C 1
ATOM 617 O O . ILE A 1 80 ? -4.734 -7.059 -2.736 1 98.88 80 ILE A O 1
ATOM 621 N N . GLU A 1 81 ? -4.352 -6.699 -4.934 1 98.88 81 GLU A N 1
ATOM 622 C CA . GLU A 1 81 ? -4.438 -5.25 -4.762 1 98.88 81 GLU A CA 1
ATOM 623 C C . GLU A 1 81 ? -5.395 -4.629 -5.777 1 98.88 81 GLU A C 1
ATOM 625 O O . GLU A 1 81 ? -5.352 -4.965 -6.961 1 98.88 81 GLU A O 1
ATOM 630 N N . VAL A 1 82 ? -6.293 -3.768 -5.305 1 98.75 82 VAL A N 1
ATOM 631 C CA . VAL A 1 82 ? -7.23 -3.016 -6.133 1 98.75 82 VAL A CA 1
ATOM 632 C C . VAL A 1 82 ? -6.832 -1.543 -6.16 1 98.75 82 VAL A C 1
ATOM 634 O O . VAL A 1 82 ? -6.543 -0.951 -5.117 1 98.75 82 VAL A O 1
ATOM 637 N N . ASN A 1 83 ? -6.812 -0.973 -7.355 1 98.62 83 ASN A N 1
ATOM 638 C CA . ASN A 1 83 ? -6.41 0.42 -7.527 1 98.62 83 ASN A CA 1
ATOM 639 C C . ASN A 1 83 ? -7.523 1.249 -8.164 1 98.62 83 ASN A C 1
ATOM 641 O O . ASN A 1 83 ? -8.062 0.877 -9.211 1 98.62 83 ASN A O 1
ATOM 645 N N . THR A 1 84 ? -7.887 2.307 -7.484 1 98.31 84 THR A N 1
ATOM 646 C CA . THR A 1 84 ? -8.75 3.336 -8.047 1 98.31 84 THR A CA 1
ATOM 647 C C . THR A 1 84 ? -7.953 4.598 -8.367 1 98.31 84 THR A C 1
ATOM 649 O O . THR A 1 84 ? -6.723 4.582 -8.344 1 98.31 84 THR A O 1
ATOM 652 N N . ALA A 1 85 ? -8.656 5.609 -8.742 1 98.06 85 ALA A N 1
ATOM 653 C CA . ALA A 1 85 ? -7.957 6.836 -9.125 1 98.06 85 ALA A CA 1
ATOM 654 C C . ALA A 1 85 ? -7.078 7.34 -7.98 1 98.06 85 ALA A C 1
ATOM 656 O O . ALA A 1 85 ? -5.953 7.793 -8.211 1 98.06 85 ALA A O 1
ATOM 657 N N . ASN A 1 86 ? -7.617 7.203 -6.723 1 98.31 86 ASN A N 1
ATOM 658 C CA . ASN A 1 86 ? -6.852 7.809 -5.641 1 98.31 86 ASN A CA 1
ATOM 659 C C . ASN A 1 86 ? -6.75 6.879 -4.438 1 98.31 86 ASN A C 1
ATOM 661 O O . ASN A 1 86 ? -6.363 7.305 -3.348 1 98.31 86 ASN A O 1
ATOM 665 N N . LYS A 1 87 ? -7.137 5.559 -4.629 1 98.69 87 LYS A N 1
ATOM 666 C CA . LYS A 1 87 ? -7.043 4.645 -3.494 1 98.69 87 LYS A CA 1
ATOM 667 C C . LYS A 1 87 ? -6.355 3.342 -3.893 1 98.69 87 LYS A C 1
ATOM 669 O O . LYS A 1 87 ? -6.379 2.955 -5.062 1 98.69 87 LYS A O 1
ATOM 674 N N . VAL A 1 88 ? -5.75 2.703 -2.967 1 98.81 88 VAL A N 1
ATOM 675 C CA . VAL A 1 88 ? -5.172 1.367 -3.055 1 98.81 88 VAL A CA 1
ATOM 676 C C . VAL A 1 88 ? -5.75 0.481 -1.954 1 98.81 88 VAL A C 1
ATOM 678 O O . VAL A 1 88 ? -5.789 0.875 -0.786 1 98.81 88 VAL A O 1
ATOM 681 N N . PHE A 1 89 ? -6.27 -0.694 -2.289 1 98.62 89 PHE A N 1
ATOM 682 C CA . PHE A 1 89 ? -6.754 -1.719 -1.372 1 98.62 89 PHE A CA 1
ATOM 683 C C . PHE A 1 89 ? -5.957 -3.008 -1.528 1 98.62 89 PHE A C 1
ATOM 685 O O . PHE A 1 89 ? -5.949 -3.613 -2.602 1 98.62 89 PHE A O 1
ATOM 692 N N . ARG A 1 90 ? -5.305 -3.449 -0.499 1 98.88 90 ARG A N 1
ATOM 693 C CA . ARG A 1 90 ? -4.477 -4.648 -0.59 1 98.88 90 ARG A CA 1
ATOM 694 C C . ARG A 1 90 ? -4.867 -5.664 0.481 1 98.88 90 ARG A C 1
ATOM 696 O O . ARG A 1 90 ? -5.082 -5.297 1.639 1 98.88 90 ARG A O 1
ATOM 703 N N . LYS A 1 91 ? -5 -6.871 0.119 1 98.88 91 LYS A N 1
ATOM 704 C CA . LYS A 1 91 ? -5.164 -7.98 1.055 1 98.88 91 LYS A CA 1
ATOM 705 C C . LYS A 1 91 ? -3.99 -8.953 0.965 1 98.88 91 LYS A C 1
ATOM 707 O O . LYS A 1 91 ? -3.645 -9.414 -0.123 1 98.88 91 LYS A O 1
ATOM 712 N N . TYR A 1 92 ? -3.438 -9.195 2.074 1 98.88 92 TYR A N 1
ATOM 713 C CA . TYR A 1 92 ? -2.412 -10.227 2.16 1 98.88 92 TYR A CA 1
ATOM 714 C C . TYR A 1 92 ? -3.037 -11.602 2.369 1 98.88 92 TYR A C 1
ATOM 716 O O . TYR A 1 92 ? -4.004 -11.742 3.123 1 98.88 92 TYR A O 1
ATOM 724 N N . LEU A 1 93 ? -2.506 -12.594 1.714 1 98.81 93 LEU A N 1
ATOM 725 C CA . LEU A 1 93 ? -2.977 -13.969 1.841 1 98.81 93 LEU A CA 1
ATOM 726 C C . LEU A 1 93 ? -1.886 -14.867 2.41 1 98.81 93 LEU A C 1
ATOM 728 O O . LEU A 1 93 ? -0.712 -14.484 2.434 1 98.81 93 LEU A O 1
ATOM 732 N N . LYS A 1 94 ? -2.277 -16.031 2.83 1 98.5 94 LYS A N 1
ATOM 733 C CA . LYS A 1 94 ? -1.387 -17.062 3.342 1 98.5 94 LYS A CA 1
ATOM 734 C C . LYS A 1 94 ? -1.606 -18.391 2.611 1 98.5 94 LYS A C 1
ATOM 736 O O . LYS A 1 94 ? -2.68 -18.625 2.053 1 98.5 94 LYS A O 1
ATOM 741 N N . PRO A 1 95 ? -0.522 -19.125 2.697 1 98.5 95 PRO A N 1
ATOM 742 C CA . PRO A 1 95 ? -0.75 -20.484 2.168 1 98.5 95 PRO A CA 1
ATOM 743 C C . PRO A 1 95 ? -1.989 -21.141 2.764 1 98.5 95 PRO A C 1
ATOM 745 O O . PRO A 1 95 ? -2.262 -21 3.957 1 98.5 95 PRO A O 1
ATOM 748 N N . GLY A 1 96 ? -2.746 -21.828 1.939 1 97.81 96 GLY A N 1
ATOM 749 C CA . GLY A 1 96 ? -3.916 -22.547 2.422 1 97.81 96 GLY A CA 1
ATOM 750 C C . GLY A 1 96 ? -5.203 -21.766 2.27 1 97.81 96 GLY A C 1
ATOM 751 O O . GLY A 1 96 ? -6.293 -22.344 2.254 1 97.81 96 GLY A O 1
ATOM 752 N N . GLU A 1 97 ? -5.168 -20.484 2.18 1 97.94 97 GLU A N 1
ATOM 753 C CA . GLU A 1 97 ? -6.344 -19.656 1.955 1 97.94 97 GLU A CA 1
ATOM 754 C C . GLU A 1 97 ? -6.781 -19.703 0.494 1 97.94 97 GLU A C 1
ATOM 756 O O . GLU A 1 97 ? -5.996 -20.078 -0.383 1 97.94 97 GLU A O 1
ATOM 761 N N . LYS A 1 98 ? -8.023 -19.391 0.267 1 97.38 98 LYS A N 1
ATOM 762 C CA . LYS A 1 98 ? -8.461 -19.234 -1.119 1 97.38 98 LYS A CA 1
ATOM 763 C C . LYS A 1 98 ? -7.77 -18.047 -1.787 1 97.38 98 LYS A C 1
ATOM 765 O O . LYS A 1 98 ? -7.605 -16.984 -1.174 1 97.38 98 LYS A O 1
ATOM 770 N N . PRO A 1 99 ? -7.352 -18.203 -2.992 1 97.75 99 PRO A N 1
ATOM 771 C CA . PRO A 1 99 ? -6.723 -17.109 -3.719 1 97.75 99 PRO A CA 1
ATOM 772 C C . PRO A 1 99 ? -7.73 -16.062 -4.203 1 97.75 99 PRO A C 1
ATOM 774 O O . PRO A 1 99 ? -7.883 -15.867 -5.41 1 97.75 99 PRO A O 1
ATOM 777 N N . GLU A 1 100 ? -8.375 -15.414 -3.281 1 98.25 100 GLU A N 1
ATOM 778 C CA . GLU A 1 100 ? -9.375 -14.383 -3.557 1 98.25 100 GLU A CA 1
ATOM 779 C C . GLU A 1 100 ? -9.422 -13.352 -2.432 1 98.25 100 GLU A C 1
ATOM 781 O O . GLU A 1 100 ? -8.914 -13.594 -1.336 1 98.25 100 GLU A O 1
ATOM 786 N N . ALA A 1 101 ? -9.977 -12.234 -2.686 1 98.12 101 ALA A N 1
ATOM 787 C CA . ALA A 1 101 ? -10.117 -11.141 -1.724 1 98.12 101 ALA A CA 1
ATOM 788 C C . ALA A 1 101 ? -11.383 -10.336 -1.997 1 98.12 101 ALA A C 1
ATOM 790 O O . ALA A 1 101 ? -11.711 -10.055 -3.152 1 98.12 101 ALA A O 1
ATOM 791 N N . VAL A 1 102 ? -12.055 -9.953 -0.959 1 97.56 102 VAL A N 1
ATOM 792 C CA . VAL A 1 102 ? -13.242 -9.109 -1.059 1 97.56 102 VAL A CA 1
ATOM 793 C C . VAL A 1 102 ? -12.898 -7.676 -0.648 1 97.56 102 VAL A C 1
ATOM 795 O O . VAL A 1 102 ? -12.242 -7.457 0.373 1 97.56 102 VAL A O 1
ATOM 798 N N . PHE A 1 103 ? -13.258 -6.781 -1.43 1 97.62 103 PHE A N 1
ATOM 799 C CA . PHE A 1 103 ? -13.102 -5.363 -1.138 1 97.62 103 PHE A CA 1
ATOM 800 C C . PHE A 1 103 ? -14.43 -4.629 -1.276 1 97.62 103 PHE A C 1
ATOM 802 O O . PHE A 1 103 ? -15.164 -4.836 -2.248 1 97.62 103 PHE A O 1
ATOM 809 N N . LYS A 1 104 ? -14.797 -3.803 -0.32 1 96.5 104 LYS A N 1
ATOM 810 C CA . LYS A 1 104 ? -15.984 -2.963 -0.401 1 96.5 104 LYS A CA 1
ATOM 811 C C . LYS A 1 104 ? -15.68 -1.64 -1.096 1 96.5 104 LYS A C 1
ATOM 813 O O . LYS A 1 104 ? -15.586 -0.598 -0.443 1 96.5 104 LYS A O 1
ATOM 818 N N . VAL A 1 105 ? -15.508 -1.741 -2.383 1 94.62 105 VAL A N 1
ATOM 819 C CA . VAL A 1 105 ? -15.164 -0.599 -3.221 1 94.62 105 VAL A CA 1
ATOM 820 C C . VAL A 1 105 ? -16.359 -0.214 -4.094 1 94.62 105 VAL A C 1
ATOM 822 O O . VAL A 1 105 ? -16.969 -1.072 -4.734 1 94.62 105 VAL A O 1
ATOM 825 N N . ASP A 1 106 ? -16.703 1.092 -4.098 1 89.69 106 ASP A N 1
ATOM 826 C CA . ASP A 1 106 ? -17.844 1.544 -4.906 1 89.69 106 ASP A CA 1
ATOM 827 C C . ASP A 1 106 ? -17.391 2.582 -5.938 1 89.69 106 ASP A C 1
ATOM 829 O O . ASP A 1 106 ? -18.234 3.205 -6.594 1 89.69 106 ASP A O 1
ATOM 833 N N . GLU A 1 107 ? -16.141 2.777 -6.059 1 93.62 107 GLU A N 1
ATOM 834 C CA . GLU A 1 107 ? -15.602 3.691 -7.059 1 93.62 107 GLU A CA 1
ATOM 835 C C . GLU A 1 107 ? -15.039 2.93 -8.258 1 93.62 107 GLU A C 1
ATOM 837 O O . GLU A 1 107 ? -14.914 1.704 -8.219 1 93.62 107 GLU A O 1
ATOM 842 N N . GLU A 1 108 ? -14.75 3.645 -9.352 1 96.31 108 GLU A N 1
ATOM 843 C CA . GLU A 1 108 ? -14.195 3.033 -10.562 1 96.31 108 GLU A CA 1
ATOM 844 C C . GLU A 1 108 ? -12.836 2.393 -10.281 1 96.31 108 GLU A C 1
ATOM 846 O O . GLU A 1 108 ? -11.961 3.02 -9.68 1 96.31 108 GLU A O 1
ATOM 851 N N . ILE A 1 109 ? -12.773 1.158 -10.664 1 97.5 109 ILE A N 1
ATOM 852 C CA . ILE A 1 109 ? -11.516 0.428 -10.531 1 97.5 109 ILE A CA 1
ATOM 853 C C . ILE A 1 109 ? -10.656 0.644 -11.773 1 97.5 109 ILE A C 1
ATOM 855 O O . ILE A 1 109 ? -11.094 0.374 -12.891 1 97.5 109 ILE A O 1
ATOM 859 N N . LEU A 1 110 ? -9.477 1.177 -11.555 1 98 110 LEU A N 1
ATOM 860 C CA . LEU A 1 110 ? -8.562 1.373 -12.672 1 98 110 LEU A CA 1
ATOM 861 C C . LEU A 1 110 ? -7.914 0.055 -13.078 1 98 110 LEU A C 1
ATOM 863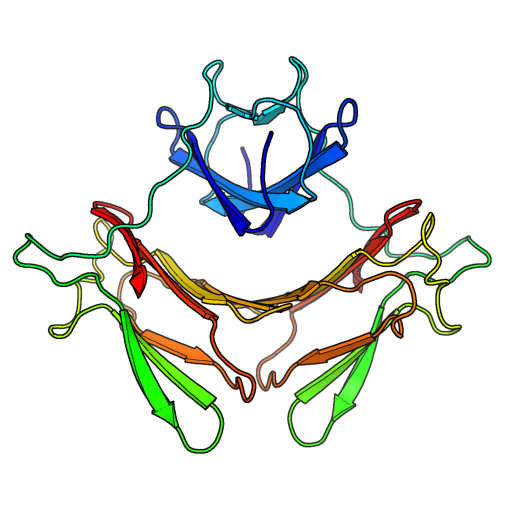 O O . LEU A 1 110 ? -7.832 -0.257 -14.273 1 98 110 LEU A O 1
ATOM 867 N N . PHE A 1 111 ? -7.406 -0.711 -12.117 1 97.88 111 PHE A N 1
ATOM 868 C CA . PHE A 1 111 ? -6.844 -2.033 -12.367 1 97.88 111 PHE A CA 1
ATOM 869 C C . PHE A 1 111 ? -6.73 -2.826 -11.07 1 97.88 111 PHE A C 1
ATOM 871 O O . PHE A 1 111 ? -6.852 -2.262 -9.977 1 97.88 111 PHE A O 1
ATOM 878 N N . VAL A 1 112 ? -6.625 -4.121 -11.203 1 98.19 112 VAL A N 1
ATOM 879 C CA . VAL A 1 112 ? -6.344 -5.047 -10.117 1 98.19 112 VAL A CA 1
ATOM 880 C C . VAL A 1 112 ? -5.047 -5.805 -10.398 1 98.19 112 VAL A C 1
ATOM 882 O O . VAL A 1 112 ? -4.77 -6.16 -11.547 1 98.19 112 VAL A O 1
ATOM 885 N N . ARG A 1 113 ? -4.277 -6.016 -9.328 1 98.5 113 ARG A N 1
ATOM 886 C CA . ARG A 1 113 ? -3.064 -6.801 -9.531 1 98.5 113 ARG A CA 1
ATOM 887 C C . ARG A 1 113 ? -2.834 -7.754 -8.359 1 98.5 113 ARG A C 1
ATOM 889 O O . ARG A 1 113 ? -3.479 -7.637 -7.32 1 98.5 113 ARG A O 1
ATOM 896 N N . GLU A 1 114 ? -2.076 -8.727 -8.602 1 98.5 114 GLU A N 1
ATOM 897 C CA . GLU A 1 114 ? -1.691 -9.695 -7.586 1 98.5 114 GLU A CA 1
ATOM 898 C C . GLU A 1 114 ? -0.236 -10.125 -7.754 1 98.5 114 GLU A C 1
ATOM 900 O O . GLU A 1 114 ? 0.343 -9.969 -8.828 1 98.5 114 GLU A O 1
ATOM 905 N N . TYR A 1 115 ? 0.289 -10.609 -6.695 1 98.62 115 TYR A N 1
ATOM 906 C CA . TYR A 1 115 ? 1.663 -11.094 -6.734 1 98.62 115 TYR A CA 1
ATOM 907 C C . TYR A 1 115 ? 1.733 -12.562 -6.328 1 98.62 115 TYR A C 1
ATOM 909 O O . TYR A 1 115 ? 1.383 -12.922 -5.203 1 98.62 115 TYR A O 1
ATOM 917 N N . CYS A 1 116 ? 2.133 -13.375 -7.215 1 97.5 116 CYS A N 1
ATOM 918 C CA . CYS A 1 116 ? 2.471 -14.773 -6.969 1 97.5 116 CYS A CA 1
ATOM 919 C C . CYS A 1 116 ? 3.939 -14.922 -6.59 1 97.5 116 CYS A C 1
ATOM 921 O O . CYS A 1 116 ? 4.824 -14.5 -7.34 1 97.5 116 CYS A O 1
ATOM 923 N N . ASN A 1 117 ? 4.199 -15.609 -5.512 1 97.25 117 ASN A N 1
ATOM 924 C CA . ASN A 1 117 ? 5.566 -15.656 -5.008 1 97.25 117 ASN A CA 1
ATOM 925 C C . ASN A 1 117 ? 6.492 -16.406 -5.961 1 97.25 117 ASN A C 1
ATOM 927 O O . ASN A 1 117 ? 7.715 -16.266 -5.887 1 97.25 117 ASN A O 1
ATOM 931 N N . VAL A 1 118 ? 5.957 -17.125 -6.891 1 95.69 118 VAL A N 1
ATOM 932 C CA . VAL A 1 118 ? 6.77 -17.891 -7.828 1 95.69 118 VAL A CA 1
ATOM 933 C C . VAL A 1 118 ? 6.73 -17.234 -9.203 1 95.69 118 VAL A C 1
ATOM 935 O O . VAL A 1 118 ? 7.758 -17.141 -9.883 1 95.69 118 VAL A O 1
ATOM 938 N N . HIS A 1 119 ? 5.555 -16.641 -9.617 1 95.12 119 HIS A N 1
ATOM 939 C CA . HIS A 1 119 ? 5.418 -16.281 -11.023 1 95.12 119 HIS A CA 1
ATOM 940 C C . HIS A 1 119 ? 5.32 -14.766 -11.195 1 95.12 119 HIS A C 1
ATOM 942 O O . HIS A 1 119 ? 5.168 -14.273 -12.312 1 95.12 119 HIS A O 1
ATOM 948 N N . GLY A 1 120 ? 5.348 -14.023 -10.086 1 96.06 120 GLY A N 1
ATOM 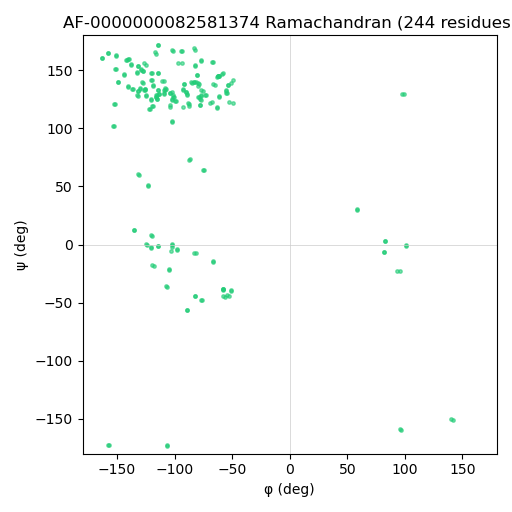949 C CA . GLY A 1 120 ? 5.535 -12.586 -10.227 1 96.06 120 GLY A CA 1
ATOM 950 C C . GLY A 1 120 ? 4.234 -11.805 -10.211 1 96.06 120 GLY A C 1
ATOM 951 O O . GLY A 1 120 ? 3.256 -12.234 -9.594 1 96.06 120 GLY A O 1
ATOM 952 N N . LEU A 1 121 ? 4.309 -10.609 -10.742 1 97.75 121 LEU A N 1
ATOM 953 C CA . LEU A 1 121 ? 3.232 -9.625 -10.695 1 97.75 121 LEU A CA 1
ATOM 954 C C . LEU A 1 121 ? 2.314 -9.766 -11.906 1 97.75 121 LEU A C 1
ATOM 956 O O . LEU A 1 121 ? 2.787 -9.859 -13.039 1 97.75 121 LEU A O 1
ATOM 960 N N . TRP A 1 122 ? 1.026 -9.812 -11.648 1 96.5 122 TRP A N 1
ATOM 961 C CA . TRP A 1 122 ? 0.012 -9.961 -12.688 1 96.5 122 TRP A CA 1
ATOM 962 C C . TRP A 1 122 ? -1.075 -8.906 -12.547 1 96.5 122 TRP A C 1
ATOM 964 O O . TRP A 1 122 ? -1.356 -8.438 -11.438 1 96.5 122 TRP A O 1
ATOM 974 N N . LYS A 1 123 ? -1.657 -8.547 -13.617 1 96.12 123 LYS A N 1
ATOM 975 C CA . LYS A 1 123 ? -2.59 -7.426 -13.602 1 96.12 123 LYS A CA 1
ATOM 976 C C . LYS A 1 123 ? -3.758 -7.668 -14.555 1 96.12 123 LYS A C 1
ATOM 978 O O . LYS A 1 123 ? -3.604 -8.336 -15.578 1 96.12 123 LYS A O 1
ATOM 983 N N . LYS A 1 124 ? -4.867 -7.16 -14.164 1 93.56 124 LYS A N 1
ATOM 984 C CA . LYS A 1 124 ? -6.051 -7.02 -15.008 1 93.56 124 LYS A CA 1
ATOM 985 C C . LYS A 1 124 ? -6.602 -5.598 -14.945 1 93.56 124 LYS A C 1
ATOM 987 O O . LYS A 1 124 ? -6.777 -5.043 -13.859 1 93.56 124 LYS A O 1
ATOM 992 N N . MET B 1 1 ? 16.703 -6.168 8.258 1 92.81 1 MET B N 1
ATOM 993 C CA . MET B 1 1 ? 15.562 -6.926 7.766 1 92.81 1 MET B CA 1
ATOM 994 C C . MET B 1 1 ? 14.312 -6.055 7.742 1 92.81 1 MET B C 1
ATOM 996 O O . MET B 1 1 ? 14.031 -5.328 8.695 1 92.81 1 MET B O 1
ATOM 1000 N N . THR B 1 2 ? 13.648 -5.961 6.652 1 97.69 2 THR B N 1
ATOM 1001 C CA . THR B 1 2 ? 12.422 -5.176 6.535 1 97.69 2 THR B CA 1
ATOM 1002 C C . THR B 1 2 ? 11.219 -5.973 7.035 1 97.69 2 THR B C 1
ATOM 1004 O O . THR B 1 2 ? 11.281 -7.195 7.148 1 97.69 2 THR B O 1
ATOM 1007 N N . GLU B 1 3 ? 10.203 -5.316 7.465 1 98.12 3 GLU B N 1
ATOM 1008 C CA . GLU B 1 3 ? 8.922 -5.914 7.805 1 98.12 3 GLU B CA 1
ATOM 1009 C C . GLU B 1 3 ? 7.797 -5.332 6.953 1 98.12 3 GLU B C 1
ATOM 1011 O O . GLU B 1 3 ? 7.816 -4.148 6.609 1 98.12 3 GLU B O 1
ATOM 1016 N N . ILE B 1 4 ? 6.824 -6.184 6.688 1 98.56 4 ILE B N 1
ATOM 1017 C CA . ILE B 1 4 ? 5.676 -5.75 5.898 1 98.56 4 ILE B CA 1
ATOM 1018 C C . ILE B 1 4 ? 5.066 -4.496 6.523 1 98.56 4 ILE B C 1
ATOM 1020 O O . ILE B 1 4 ? 4.957 -4.391 7.746 1 98.56 4 ILE B O 1
ATOM 1024 N N . ARG B 1 5 ? 4.684 -3.484 5.688 1 98.69 5 ARG B N 1
ATOM 1025 C CA . ARG B 1 5 ? 3.971 -2.26 6.035 1 98.69 5 ARG B CA 1
ATOM 1026 C C . ARG B 1 5 ? 4.926 -1.202 6.578 1 98.69 5 ARG B C 1
ATOM 1028 O O . ARG B 1 5 ? 4.523 -0.064 6.824 1 98.69 5 ARG B O 1
ATOM 1035 N N . GLN B 1 6 ? 6.223 -1.507 6.801 1 98.75 6 GLN B N 1
ATOM 1036 C CA . GLN B 1 6 ? 7.184 -0.463 7.133 1 98.75 6 GLN B CA 1
ATOM 1037 C C . GLN B 1 6 ? 7.32 0.543 5.996 1 98.75 6 GLN B C 1
ATOM 1039 O O . GLN B 1 6 ? 7.254 0.173 4.82 1 98.75 6 GLN B O 1
ATOM 1044 N N . VAL B 1 7 ? 7.516 1.768 6.375 1 98.88 7 VAL B N 1
ATOM 1045 C CA . VAL B 1 7 ? 7.676 2.836 5.395 1 98.88 7 VAL B CA 1
ATOM 1046 C C . VAL B 1 7 ? 9.086 3.42 5.488 1 98.88 7 VAL B C 1
ATOM 1048 O O . VAL B 1 7 ? 9.531 3.812 6.57 1 98.88 7 VAL B O 1
ATOM 1051 N N . TYR B 1 8 ? 9.805 3.447 4.371 1 98.88 8 TYR B N 1
ATOM 1052 C CA . TYR B 1 8 ? 11.148 4 4.281 1 98.88 8 TYR B CA 1
ATOM 1053 C C . TYR B 1 8 ? 11.172 5.234 3.387 1 98.88 8 TYR B C 1
ATOM 1055 O O . TYR B 1 8 ? 10.445 5.305 2.396 1 98.88 8 TYR B O 1
ATOM 1063 N N . LYS B 1 9 ? 12.023 6.141 3.705 1 98.81 9 LYS B N 1
ATOM 1064 C CA . LYS B 1 9 ? 12.125 7.379 2.938 1 98.81 9 LYS B CA 1
ATOM 1065 C C . LYS B 1 9 ? 13.578 7.75 2.688 1 98.81 9 LYS B C 1
ATOM 1067 O O . LYS B 1 9 ? 14.422 7.617 3.576 1 98.81 9 LYS B O 1
ATOM 1072 N N . CYS B 1 10 ? 13.891 8.086 1.545 1 98.69 10 CYS B N 1
ATOM 1073 C CA . CYS B 1 10 ? 15.18 8.688 1.235 1 98.69 10 CYS B CA 1
ATOM 1074 C C . CYS B 1 10 ? 15.211 10.156 1.643 1 98.69 10 CYS B C 1
ATOM 1076 O O . CYS B 1 10 ? 14.398 10.953 1.169 1 98.69 10 CYS B O 1
ATOM 1078 N N . GLU B 1 11 ? 16.062 10.562 2.395 1 97.5 11 GLU B N 1
ATOM 1079 C CA . GLU B 1 11 ? 16.141 11.938 2.883 1 97.5 11 GLU B CA 1
ATOM 1080 C C . GLU B 1 11 ? 16.812 12.852 1.862 1 97.5 11 GLU B C 1
ATOM 1082 O O . GLU B 1 11 ? 16.828 14.07 2.037 1 97.5 11 GLU B O 1
ATOM 1087 N N . VAL B 1 12 ? 17.328 12.219 0.829 1 98.19 12 VAL B N 1
ATOM 1088 C CA . VAL B 1 12 ? 18 13 -0.204 1 98.19 12 VAL B CA 1
ATOM 1089 C C . VAL B 1 12 ? 16.984 13.438 -1.263 1 98.19 12 VAL B C 1
ATOM 1091 O O . VAL B 1 12 ? 16.812 14.633 -1.512 1 98.19 12 VAL B O 1
ATOM 1094 N N . CYS B 1 13 ? 16.297 12.57 -1.856 1 98.38 13 CYS B N 1
ATOM 1095 C CA . CYS B 1 13 ? 15.438 12.906 -2.982 1 98.38 13 CYS B CA 1
ATOM 1096 C C . CYS B 1 13 ? 13.977 12.906 -2.564 1 98.38 13 CYS B C 1
ATOM 1098 O O . CYS B 1 13 ? 13.117 13.422 -3.285 1 98.38 13 CYS B O 1
ATOM 1100 N N . GLY B 1 14 ? 13.547 12.18 -1.409 1 98 14 GLY B N 1
ATOM 1101 C CA . GLY B 1 14 ? 12.172 12.148 -0.93 1 98 14 GLY B CA 1
ATOM 1102 C C . GLY B 1 14 ? 11.438 10.875 -1.315 1 98 14 GLY B C 1
ATOM 1103 O O . GLY B 1 14 ? 10.281 10.68 -0.922 1 98 14 GLY B O 1
ATOM 1104 N N . ASN B 1 15 ? 12.164 10 -2.055 1 98.56 15 ASN B N 1
ATOM 1105 C CA . ASN B 1 15 ? 11.539 8.727 -2.402 1 98.56 15 ASN B CA 1
ATOM 1106 C C . ASN B 1 15 ? 11.047 7.984 -1.162 1 98.56 15 ASN B C 1
ATOM 1108 O O . ASN B 1 15 ? 11.758 7.914 -0.155 1 98.56 15 ASN B O 1
ATOM 1112 N N . MET B 1 16 ? 9.766 7.543 -1.25 1 98.88 16 MET B N 1
ATOM 1113 C CA . MET B 1 16 ? 9.18 6.832 -0.115 1 98.88 16 MET B CA 1
ATOM 1114 C C . MET B 1 16 ? 8.531 5.527 -0.565 1 98.88 16 MET B C 1
ATOM 1116 O O . MET B 1 16 ? 7.828 5.496 -1.577 1 98.88 16 MET B O 1
ATOM 1120 N N . VAL B 1 17 ? 8.828 4.449 0.205 1 98.94 17 VAL B N 1
ATOM 1121 C CA . VAL B 1 17 ? 8.336 3.129 -0.17 1 98.94 17 VAL B CA 1
ATOM 1122 C C . VAL B 1 17 ? 7.719 2.441 1.048 1 98.94 17 VAL B C 1
ATOM 1124 O O . VAL B 1 17 ? 8.117 2.705 2.184 1 98.94 17 VAL B O 1
ATOM 1127 N N . GLU B 1 18 ? 6.699 1.636 0.78 1 98.94 18 GLU B N 1
ATOM 1128 C CA . GLU B 1 18 ? 6.145 0.719 1.771 1 98.94 18 GLU B CA 1
ATOM 1129 C C . GLU B 1 18 ? 6.516 -0.727 1.456 1 98.94 18 GLU B C 1
ATOM 1131 O O . GLU B 1 18 ? 6.41 -1.164 0.309 1 98.94 18 GLU B O 1
ATOM 1136 N N . VAL B 1 19 ? 6.961 -1.473 2.441 1 98.94 19 VAL B N 1
ATOM 1137 C CA . VAL B 1 19 ? 7.375 -2.857 2.248 1 98.94 19 VAL B CA 1
ATOM 1138 C C . VAL B 1 19 ? 6.148 -3.74 2.029 1 98.94 19 VAL B C 1
ATOM 1140 O O . VAL B 1 19 ? 5.211 -3.721 2.83 1 98.94 19 VAL B O 1
ATOM 1143 N N . VAL B 1 20 ? 6.184 -4.57 0.906 1 98.88 20 VAL B N 1
ATOM 1144 C CA . VAL B 1 20 ? 5.039 -5.43 0.614 1 98.88 20 VAL B CA 1
ATOM 1145 C C . VAL B 1 20 ? 5.484 -6.891 0.6 1 98.88 20 VAL B C 1
ATOM 1147 O O . VAL B 1 20 ? 4.664 -7.793 0.41 1 98.88 20 VAL B O 1
ATOM 1150 N N . HIS B 1 21 ? 6.746 -7.148 0.783 1 98.75 21 HIS B N 1
ATOM 1151 C CA . HIS B 1 21 ? 7.359 -8.445 1.048 1 98.75 21 HIS B CA 1
ATOM 1152 C C . HIS B 1 21 ? 8.641 -8.297 1.853 1 98.75 21 HIS B C 1
ATOM 1154 O O . HIS B 1 21 ? 9.594 -7.645 1.402 1 98.75 21 HIS B O 1
ATOM 1160 N N . LYS B 1 22 ? 8.727 -8.875 2.961 1 98.31 22 LYS B N 1
ATOM 1161 C CA . LYS B 1 22 ? 9.867 -8.672 3.854 1 98.31 22 LYS B CA 1
ATOM 1162 C C . LYS B 1 22 ? 11.062 -9.516 3.416 1 98.31 22 LYS B C 1
ATOM 1164 O O . LYS B 1 22 ? 10.891 -10.625 2.898 1 98.31 22 LYS B O 1
ATOM 1169 N N . ALA B 1 23 ? 12.234 -8.984 3.611 1 98 23 ALA B N 1
ATOM 1170 C CA . ALA B 1 23 ? 13.469 -9.727 3.363 1 98 23 ALA B CA 1
ATOM 1171 C C . ALA B 1 23 ? 14.625 -9.148 4.164 1 98 23 ALA B C 1
ATOM 1173 O O . ALA B 1 23 ? 14.422 -8.289 5.027 1 98 23 ALA B O 1
ATOM 1174 N N . GLY B 1 24 ? 15.812 -9.594 3.951 1 96.75 24 GLY B N 1
ATOM 1175 C CA . GLY B 1 24 ? 16.922 -9.312 4.855 1 96.75 24 GLY B CA 1
ATOM 1176 C C . GLY B 1 24 ? 17.797 -8.164 4.398 1 96.75 24 GLY B C 1
ATOM 1177 O O . GLY B 1 24 ? 18.656 -7.703 5.141 1 96.75 24 GLY B O 1
ATOM 1178 N N . GLY B 1 25 ? 17.594 -7.578 3.27 1 97.12 25 GLY B N 1
ATOM 1179 C CA . GLY B 1 25 ? 18.484 -6.57 2.715 1 97.12 25 GLY B CA 1
ATOM 1180 C C . GLY B 1 25 ? 18.234 -5.18 3.27 1 97.12 25 GLY B C 1
ATOM 1181 O O . GLY B 1 25 ? 17.25 -4.957 3.967 1 97.12 25 GLY B O 1
ATOM 1182 N N . THR B 1 26 ? 19.172 -4.297 2.959 1 98 26 THR B N 1
ATOM 1183 C CA . THR B 1 26 ? 19.062 -2.893 3.334 1 98 26 THR B CA 1
ATOM 1184 C C . THR B 1 26 ? 18.625 -2.047 2.146 1 98 26 THR B C 1
ATOM 1186 O O . THR B 1 26 ? 19.25 -2.076 1.086 1 98 26 THR B O 1
ATOM 1189 N N . LEU B 1 27 ? 17.594 -1.312 2.357 1 98.75 27 LEU B N 1
ATOM 1190 C CA . LEU B 1 27 ? 17.094 -0.427 1.31 1 98.75 27 LEU B CA 1
ATOM 1191 C C . LEU B 1 27 ? 17.969 0.821 1.191 1 98.75 27 LEU B C 1
ATOM 1193 O O . LEU B 1 27 ? 18.234 1.488 2.191 1 98.75 27 LEU B O 1
ATOM 1197 N N . VAL B 1 28 ? 18.391 1.111 0.006 1 98.75 28 VAL B N 1
ATOM 1198 C CA . VAL B 1 28 ? 19.25 2.25 -0.302 1 98.75 28 VAL B CA 1
ATOM 1199 C C . VAL B 1 28 ? 18.641 3.066 -1.439 1 98.75 28 VAL B C 1
ATOM 1201 O O . VAL B 1 28 ? 18.031 2.508 -2.352 1 98.75 28 VAL B O 1
ATOM 1204 N N . CYS B 1 29 ? 18.688 4.336 -1.382 1 98.56 29 CYS B N 1
ATOM 1205 C CA . CYS B 1 29 ? 18.328 5.312 -2.4 1 98.56 29 CYS B CA 1
ATOM 1206 C C . CYS B 1 29 ? 19.312 6.48 -2.404 1 98.56 29 CYS B C 1
ATOM 1208 O O . CYS B 1 29 ? 19.641 7.02 -1.349 1 98.56 29 CYS B O 1
ATOM 1210 N N . CYS B 1 30 ? 19.734 6.898 -3.59 1 98.12 30 CYS B N 1
ATOM 1211 C CA . CYS B 1 30 ? 20.688 7.996 -3.752 1 98.12 30 CYS B CA 1
ATOM 1212 C C . CYS B 1 30 ? 21.984 7.695 -3.031 1 98.12 30 CYS B C 1
ATOM 1214 O O . CYS B 1 30 ? 22.594 8.586 -2.43 1 98.12 30 CYS B O 1
ATOM 1216 N N . GLY B 1 31 ? 22.25 6.449 -2.992 1 97 31 GLY B N 1
ATOM 1217 C CA . GLY B 1 31 ? 23.547 6.047 -2.473 1 97 31 GLY B CA 1
ATOM 1218 C C . GLY B 1 31 ? 23.594 5.977 -0.958 1 97 31 GLY B C 1
ATOM 1219 O O . GLY B 1 31 ? 24.641 5.711 -0.37 1 97 31 GLY B O 1
ATOM 1220 N N . LYS B 1 32 ? 22.562 6.203 -0.267 1 98.25 32 LYS B N 1
ATOM 1221 C CA . LYS B 1 32 ? 22.5 6.156 1.19 1 98.25 32 LYS B CA 1
ATOM 1222 C C . LYS B 1 32 ? 21.359 5.25 1.663 1 98.25 32 LYS B C 1
ATOM 1224 O O . LYS B 1 32 ? 20.344 5.125 0.988 1 98.25 32 LYS B O 1
ATOM 1229 N N . PRO B 1 33 ? 21.547 4.613 2.836 1 98.44 33 PRO B N 1
ATOM 1230 C CA . PRO B 1 33 ? 20.422 3.861 3.4 1 98.44 33 PRO B CA 1
ATOM 1231 C C . PRO B 1 33 ? 19.172 4.711 3.572 1 98.44 33 PRO B C 1
ATOM 1233 O O . PRO B 1 33 ? 19.25 5.859 4.02 1 98.44 33 PRO B O 1
ATOM 1236 N N . MET B 1 34 ? 18.062 4.172 3.127 1 98.69 34 MET B N 1
ATOM 1237 C CA . MET B 1 34 ? 16.797 4.852 3.406 1 98.69 34 MET B CA 1
ATOM 1238 C C . MET B 1 34 ? 16.484 4.82 4.898 1 98.69 34 MET B C 1
ATOM 1240 O O . MET B 1 34 ? 16.969 3.951 5.625 1 98.69 34 MET B O 1
ATOM 1244 N N . VAL B 1 35 ? 15.688 5.742 5.328 1 98.56 35 VAL B N 1
ATOM 1245 C CA . VAL B 1 35 ? 15.344 5.855 6.742 1 98.56 35 VAL B CA 1
ATOM 1246 C C . VAL B 1 35 ? 13.984 5.211 7 1 98.56 35 VAL B C 1
ATOM 1248 O O . VAL B 1 35 ? 13 5.539 6.336 1 98.56 35 VAL B O 1
ATOM 1251 N N . LEU B 1 36 ? 13.945 4.234 7.926 1 98.62 36 LEU B N 1
ATOM 1252 C CA . LEU B 1 36 ? 12.672 3.738 8.422 1 98.62 36 LEU B CA 1
ATOM 1253 C C . LEU B 1 36 ? 11.906 4.836 9.156 1 98.62 36 LEU B C 1
ATOM 1255 O O . LEU B 1 36 ? 12.383 5.363 10.164 1 98.62 36 LEU B O 1
ATOM 1259 N N . LEU B 1 37 ? 10.766 5.184 8.633 1 98.19 37 LEU B N 1
ATOM 1260 C CA . LEU B 1 37 ? 10 6.238 9.289 1 98.19 37 LEU B CA 1
ATOM 1261 C C . LEU B 1 37 ? 9.328 5.711 10.555 1 98.19 37 LEU B C 1
ATOM 1263 O O . LEU B 1 37 ? 8.719 4.641 10.539 1 98.19 37 LEU B O 1
ATOM 1267 N N . SER B 1 38 ? 9.484 6.469 11.594 1 94.19 38 SER B N 1
ATOM 1268 C CA . SER B 1 38 ? 8.758 6.191 12.828 1 94.19 38 SER B CA 1
ATOM 1269 C C . SER B 1 38 ? 7.43 6.941 12.867 1 94.19 38 SER B C 1
ATOM 1271 O O . SER B 1 38 ? 7.355 8.109 12.477 1 94.19 38 SER B O 1
ATOM 1273 N N . GLU B 1 39 ? 6.438 6.258 13.312 1 94.38 39 GLU B N 1
ATOM 1274 C CA . GLU B 1 39 ? 5.133 6.898 13.453 1 94.38 39 GLU B CA 1
ATOM 1275 C C . GLU B 1 39 ? 5.066 7.746 14.719 1 94.38 39 GLU B C 1
ATOM 1277 O O . GLU B 1 39 ? 5.32 7.25 15.82 1 94.38 39 GLU B O 1
ATOM 1282 N N . ASN B 1 40 ? 4.68 9 14.547 1 91.5 40 ASN B N 1
ATOM 1283 C CA . ASN B 1 40 ? 4.422 9.867 15.695 1 91.5 40 ASN B CA 1
ATOM 1284 C C . ASN B 1 40 ? 3.018 9.656 16.25 1 91.5 40 ASN B C 1
ATOM 1286 O O . ASN B 1 40 ? 2.064 9.492 15.484 1 91.5 40 ASN B O 1
ATOM 1290 N N . THR B 1 41 ? 2.918 9.664 17.609 1 88.31 41 THR B N 1
ATOM 1291 C CA . THR B 1 41 ? 1.61 9.406 18.203 1 88.31 41 THR B CA 1
ATOM 1292 C C . THR B 1 41 ? 1.208 10.547 19.141 1 88.31 41 THR B C 1
ATOM 1294 O O . THR B 1 41 ? 0.152 10.5 19.766 1 88.31 41 THR B O 1
ATOM 1297 N N . THR B 1 42 ? 2.031 11.562 19.281 1 83.81 42 THR B N 1
ATOM 1298 C CA . THR B 1 42 ? 1.732 12.719 20.109 1 83.81 42 THR B CA 1
ATOM 1299 C C . THR B 1 42 ? 2.02 14.016 19.359 1 83.81 42 THR B C 1
ATOM 1301 O O . THR B 1 42 ? 3.074 14.164 18.75 1 83.81 42 THR B O 1
ATOM 1304 N N . ASP B 1 43 ? 0.963 14.844 19.406 1 79.06 43 ASP B N 1
ATOM 1305 C CA . ASP B 1 43 ? 1.108 16.125 18.719 1 79.06 43 ASP B CA 1
ATOM 1306 C C . ASP B 1 43 ? 1.617 17.203 19.688 1 79.06 43 ASP B C 1
ATOM 1308 O O . ASP B 1 43 ? 1.058 17.391 20.766 1 79.06 43 ASP B O 1
ATOM 1312 N N . ALA B 1 44 ? 2.781 17.75 19.391 1 66.62 44 ALA B N 1
ATOM 1313 C CA . ALA B 1 44 ? 3.219 18.922 20.156 1 66.62 44 ALA B CA 1
ATOM 1314 C C . ALA B 1 44 ? 3.012 20.203 19.375 1 66.62 44 ALA B C 1
ATOM 1316 O O . ALA B 1 44 ? 3.152 21.312 19.922 1 66.62 44 ALA B O 1
ATOM 1317 N N . ALA B 1 45 ? 2.561 19.984 18.25 1 64.75 45 ALA B N 1
ATOM 1318 C CA . ALA B 1 45 ? 2.48 21.141 17.375 1 64.75 45 ALA B CA 1
ATOM 1319 C C . ALA B 1 45 ? 1.081 21.75 17.391 1 64.75 45 ALA B C 1
ATOM 1321 O O . ALA B 1 45 ? 0.134 21.125 17.875 1 64.75 45 ALA B O 1
ATOM 1322 N N . VAL B 1 46 ? 1.059 22.938 17.062 1 66.38 46 VAL B N 1
ATOM 1323 C CA . VAL B 1 46 ? -0.203 23.656 16.922 1 66.38 46 VAL B CA 1
ATOM 1324 C C . VAL B 1 46 ? -1.119 22.906 15.953 1 66.38 46 VAL B C 1
ATOM 1326 O O . VAL B 1 46 ? -2.307 22.719 16.234 1 66.38 46 VAL B O 1
ATOM 1329 N N . GLU B 1 47 ? -0.483 22.453 14.844 1 70.94 47 GLU B N 1
ATOM 1330 C CA . GLU B 1 47 ? -1.264 21.641 13.914 1 70.94 47 GLU B CA 1
ATOM 1331 C C . GLU B 1 47 ? -1.38 20.188 14.406 1 70.94 47 GLU B C 1
ATOM 1333 O O . GLU B 1 47 ? -0.426 19.641 14.953 1 70.94 47 GLU B O 1
ATOM 1338 N N . LYS B 1 48 ? -2.617 19.719 14.258 1 84.25 48 LYS B N 1
ATOM 1339 C CA . LYS B 1 48 ? -2.859 18.359 14.742 1 84.25 48 LYS B CA 1
ATOM 1340 C C . LYS B 1 48 ? -2.658 17.344 13.625 1 84.25 48 LYS B C 1
ATOM 1342 O O . LYS B 1 48 ? -3.074 17.578 12.484 1 84.25 48 LYS B O 1
ATOM 1347 N N . HIS B 1 49 ? -1.947 16.25 13.883 1 93.25 49 HIS B N 1
ATOM 1348 C CA . HIS B 1 49 ? -1.593 15.266 12.867 1 93.25 49 HIS B CA 1
ATOM 1349 C C . HIS B 1 49 ? -2.172 13.891 13.203 1 93.25 49 HIS B C 1
ATOM 1351 O O . HIS B 1 49 ? -2.242 13.016 12.336 1 93.25 49 HIS B O 1
ATOM 1357 N N . ILE B 1 50 ? -2.537 13.695 14.398 1 93.75 50 ILE B N 1
ATOM 1358 C CA . ILE B 1 50 ? -3.02 12.375 14.789 1 93.75 50 ILE B CA 1
ATOM 1359 C C . ILE B 1 50 ? -4.363 12.094 14.125 1 93.75 50 ILE B C 1
ATOM 1361 O O . ILE B 1 50 ? -5.305 12.883 14.266 1 93.75 50 ILE B O 1
ATOM 1365 N N . PRO B 1 51 ? -4.418 11.102 13.422 1 95.69 51 PRO B N 1
ATOM 1366 C CA . PRO B 1 51 ? -5.699 10.781 12.789 1 95.69 51 PRO B CA 1
ATOM 1367 C C . PRO B 1 51 ? -6.809 10.508 13.805 1 95.69 51 PRO B C 1
ATOM 1369 O O . PRO B 1 51 ? -6.551 9.938 14.867 1 95.69 51 PRO B O 1
ATOM 1372 N N . VAL B 1 52 ? -7.988 10.883 13.492 1 94.88 52 VAL B N 1
ATOM 1373 C CA . VAL B 1 52 ? -9.188 10.617 14.281 1 94.88 52 VAL B CA 1
ATOM 1374 C C . VAL B 1 52 ? -10.141 9.719 13.492 1 94.88 52 VAL B C 1
ATOM 1376 O O . VAL B 1 52 ? -10.477 10.023 12.344 1 94.88 52 VAL B O 1
ATOM 1379 N N . ILE B 1 53 ? -10.555 8.68 14.125 1 95.62 53 ILE B N 1
ATOM 1380 C CA . ILE B 1 53 ? -11.43 7.715 13.469 1 95.62 53 ILE B CA 1
ATOM 1381 C C . ILE B 1 53 ? -12.875 7.926 13.93 1 95.62 53 ILE B C 1
ATOM 1383 O O . ILE B 1 53 ? -13.148 7.977 15.125 1 95.62 53 ILE B O 1
ATOM 1387 N N . GLU B 1 54 ? -13.688 8.109 13 1 95.25 54 GLU B N 1
ATOM 1388 C CA . GLU B 1 54 ? -15.125 8.148 13.281 1 95.25 54 GLU B CA 1
ATOM 1389 C C . GLU B 1 54 ? -15.859 7.035 12.539 1 95.25 54 GLU B C 1
ATOM 1391 O O . GLU B 1 54 ? -15.617 6.809 11.352 1 95.25 54 GLU B O 1
ATOM 1396 N N . LYS B 1 55 ? -16.797 6.344 13.195 1 95.62 55 LYS B N 1
ATOM 1397 C CA . LYS B 1 55 ? -17.578 5.266 12.586 1 95.62 55 LYS B CA 1
ATOM 1398 C C . LYS B 1 55 ? -18.703 5.824 11.719 1 95.62 55 LYS B C 1
ATOM 1400 O O . LYS B 1 55 ? -19.344 6.801 12.094 1 95.62 55 LYS B O 1
ATOM 1405 N N . LEU B 1 56 ? -18.875 5.176 10.562 1 94.81 56 LEU B N 1
ATOM 1406 C CA . LEU B 1 56 ? -20 5.434 9.672 1 94.81 56 LEU B CA 1
ATOM 1407 C C . LEU B 1 56 ? -20.906 4.211 9.57 1 94.81 56 LEU B C 1
ATOM 1409 O O . LEU B 1 56 ? -20.562 3.141 10.078 1 94.81 56 LEU B O 1
ATOM 1413 N N . GLN B 1 57 ? -22.031 4.324 8.945 1 90.44 57 GLN B N 1
ATOM 1414 C CA . GLN B 1 57 ? -22.953 3.211 8.758 1 90.44 57 GLN B CA 1
ATOM 1415 C C . GLN B 1 57 ? -22.281 2.055 8.031 1 90.44 57 GLN B C 1
ATOM 1417 O O . GLN B 1 57 ? -22.422 0.895 8.422 1 90.44 57 GLN B O 1
ATOM 1422 N N . ASN B 1 58 ? -21.531 2.443 6.957 1 88.25 58 ASN B N 1
ATOM 1423 C CA . ASN B 1 58 ? -20.859 1.421 6.16 1 88.25 58 ASN B CA 1
ATOM 1424 C C . ASN B 1 58 ? -19.359 1.67 6.086 1 88.25 58 ASN B C 1
ATOM 1426 O O . ASN B 1 58 ? -18.781 1.664 5 1 88.25 58 ASN B O 1
ATOM 1430 N N . GLY B 1 59 ? -18.75 1.859 7.25 1 94.75 59 GLY B N 1
ATOM 1431 C CA . GLY B 1 59 ? -17.312 2.07 7.238 1 94.75 59 GLY B CA 1
ATOM 1432 C C . GLY B 1 59 ? -16.844 3.127 8.227 1 94.75 59 GLY B C 1
ATOM 1433 O O . GLY B 1 59 ? -17.406 3.242 9.32 1 94.75 59 GLY B O 1
ATOM 1434 N N . ILE B 1 60 ? -15.758 3.793 7.895 1 97.31 60 ILE B N 1
ATOM 1435 C CA . ILE B 1 60 ? -15.18 4.793 8.781 1 97.31 60 ILE B CA 1
ATOM 1436 C C . ILE B 1 60 ? -14.742 6.012 7.977 1 97.31 60 ILE B C 1
ATOM 1438 O O . ILE B 1 60 ? -14.516 5.914 6.766 1 97.31 60 ILE B O 1
ATOM 1442 N N . VAL B 1 61 ? -14.695 7.109 8.648 1 97.31 61 VAL B N 1
ATOM 1443 C CA . VAL B 1 61 ? -13.992 8.281 8.141 1 97.31 61 VAL B CA 1
ATOM 1444 C C . VAL B 1 61 ? -12.781 8.586 9.023 1 97.31 61 VAL B C 1
ATOM 1446 O O . VAL B 1 61 ? -12.883 8.555 10.25 1 97.31 61 VAL B O 1
ATOM 1449 N N . VAL B 1 62 ? -11.672 8.742 8.383 1 98 62 VAL B N 1
ATOM 1450 C CA . VAL B 1 62 ? -10.445 9.148 9.062 1 98 62 VAL B CA 1
ATOM 1451 C C . VAL B 1 62 ? -10.156 10.617 8.781 1 98 62 VAL B C 1
ATOM 1453 O O . VAL B 1 62 ? -9.992 11.016 7.629 1 98 62 VAL B O 1
ATOM 1456 N N . LYS B 1 63 ? -10.133 11.391 9.812 1 97.06 63 LYS B N 1
ATOM 1457 C CA . LYS B 1 63 ? -9.82 12.812 9.711 1 97.06 63 LYS B CA 1
ATOM 1458 C C . LYS B 1 63 ? -8.453 13.117 10.32 1 97.06 63 LYS B C 1
ATOM 1460 O O . LYS B 1 63 ? -8.078 12.539 11.344 1 97.06 63 LYS B O 1
ATOM 1465 N N . VAL B 1 64 ? -7.77 13.984 9.664 1 95.88 64 VAL B N 1
ATOM 1466 C CA . VAL B 1 64 ? -6.441 14.281 10.188 1 95.88 64 VAL B CA 1
ATOM 1467 C C . VAL B 1 64 ? -6.461 15.609 10.938 1 95.88 64 VAL B C 1
ATOM 1469 O O . VAL B 1 64 ? -6.496 16.672 10.312 1 95.88 64 VAL B O 1
ATOM 1472 N N . GLY B 1 65 ? -6.418 15.406 12.242 1 83.19 65 GLY B N 1
ATOM 1473 C CA . GLY B 1 65 ? -6.367 16.5 13.195 1 83.19 65 GLY B CA 1
ATOM 1474 C C . GLY B 1 65 ? -7.719 16.828 13.805 1 83.19 65 GLY B C 1
ATOM 1475 O O . GLY B 1 65 ? -8.727 16.859 13.094 1 83.19 65 GLY B O 1
ATOM 1476 N N . GLU B 1 66 ? -7.762 16.906 15.195 1 76.69 66 GLU B N 1
ATOM 1477 C CA . GLU B 1 66 ? -8.953 17.438 15.852 1 76.69 66 GLU B CA 1
ATOM 1478 C C . GLU B 1 66 ? -9.359 18.797 15.25 1 76.69 66 GLU B C 1
ATOM 1480 O O . GLU B 1 66 ? -10.547 19.062 15.078 1 76.69 66 GLU B O 1
ATOM 1485 N N . VAL B 1 67 ? -8.312 19.578 14.961 1 81.38 67 VAL B N 1
ATOM 1486 C CA . VAL B 1 67 ? -8.445 20.734 14.094 1 81.38 67 VAL B CA 1
ATOM 1487 C C . VAL B 1 67 ? -7.902 20.406 12.703 1 81.38 67 VAL B C 1
ATOM 1489 O O . VAL B 1 67 ? -6.801 19.875 12.57 1 81.38 67 VAL B O 1
ATOM 1492 N N . GLU B 1 68 ? -8.609 20.688 11.688 1 89 68 GLU B N 1
ATOM 1493 C CA . GLU B 1 68 ? -8.266 20.281 10.328 1 89 68 GLU B CA 1
ATOM 1494 C C . GLU B 1 68 ? -6.836 20.703 9.977 1 89 68 GLU B C 1
ATOM 1496 O O . GLU B 1 68 ? -6.473 21.875 10.102 1 89 68 GLU B O 1
ATOM 1501 N N . HIS B 1 69 ? -6.086 19.766 9.641 1 94 69 HIS B N 1
ATOM 1502 C CA . HIS B 1 69 ? -4.727 20.016 9.18 1 94 69 HIS B CA 1
ATOM 1503 C C . HIS B 1 69 ? -4.723 20.828 7.891 1 94 69 HIS B C 1
ATOM 1505 O O . HIS B 1 69 ? -5.57 20.625 7.02 1 94 69 HIS B O 1
ATOM 1511 N N . PRO B 1 70 ? -3.756 21.719 7.707 1 94.38 70 PRO B N 1
ATOM 1512 C CA . PRO B 1 70 ? -3.648 22.453 6.449 1 94.38 70 PRO B CA 1
ATOM 1513 C C . PRO B 1 70 ? -3.502 21.547 5.234 1 94.38 70 PRO B C 1
ATOM 1515 O O . PRO B 1 70 ? -2.881 20.484 5.332 1 94.38 70 PRO B O 1
ATOM 1518 N N . MET B 1 71 ? -4.016 21.953 4.148 1 97.69 71 MET B N 1
ATOM 1519 C CA . MET B 1 71 ? -3.914 21.281 2.854 1 97.69 71 MET B CA 1
ATOM 1520 C C . MET B 1 71 ? -3.504 22.266 1.764 1 97.69 71 MET B C 1
ATOM 1522 O O . MET B 1 71 ? -4.191 22.391 0.748 1 97.69 71 MET B O 1
ATOM 1526 N N . LEU B 1 72 ? -2.404 22.766 2.004 1 97.5 72 LEU B N 1
ATOM 1527 C CA . LEU B 1 72 ? -1.819 23.75 1.088 1 97.5 72 LEU B CA 1
ATOM 1528 C C . LEU B 1 72 ? -0.882 23.062 0.095 1 97.5 72 LEU B C 1
ATOM 1530 O O . LEU B 1 72 ? -0.514 21.906 0.281 1 97.5 72 LEU B O 1
ATOM 1534 N N . GLU B 1 73 ? -0.488 23.703 -0.926 1 98.06 73 GLU B N 1
ATOM 1535 C CA . GLU B 1 73 ? 0.386 23.141 -1.952 1 98.06 73 GLU B CA 1
ATOM 1536 C C . GLU B 1 73 ? 1.703 22.656 -1.352 1 98.06 73 GLU B C 1
ATOM 1538 O O . GLU B 1 73 ? 2.223 21.609 -1.742 1 98.06 73 GLU B O 1
ATOM 1543 N N . ASN B 1 74 ? 2.223 23.406 -0.394 1 97.44 74 ASN B N 1
ATOM 1544 C CA . ASN B 1 74 ? 3.537 23.094 0.152 1 97.44 74 ASN B CA 1
ATOM 1545 C C . ASN B 1 74 ? 3.428 22.391 1.505 1 97.44 74 ASN B C 1
ATOM 1547 O O . ASN B 1 74 ? 4.441 22.109 2.146 1 97.44 74 ASN B O 1
ATOM 1551 N N . HIS B 1 75 ? 2.287 22.172 2.004 1 96.94 75 HIS B N 1
ATOM 1552 C CA . HIS B 1 75 ? 2.041 21.547 3.299 1 96.94 75 HIS B CA 1
ATOM 1553 C C . HIS B 1 75 ? 0.686 20.844 3.326 1 96.94 75 HIS B C 1
ATOM 1555 O O . HIS B 1 75 ? -0.351 21.5 3.475 1 96.94 75 HIS B O 1
ATOM 1561 N N . TYR B 1 76 ? 0.691 19.516 3.184 1 97.69 76 TYR B N 1
ATOM 1562 C CA . TYR B 1 76 ? -0.572 18.781 3.135 1 97.69 76 TYR B CA 1
ATOM 1563 C C . TYR B 1 76 ? -0.373 17.328 3.512 1 97.69 76 TYR B C 1
ATOM 1565 O O . TYR B 1 76 ? 0.761 16.844 3.588 1 97.69 76 TYR B O 1
ATOM 1573 N N . ILE B 1 77 ? -1.447 16.672 3.797 1 98.12 77 ILE B N 1
ATOM 1574 C CA . ILE B 1 77 ? -1.479 15.234 3.994 1 98.12 77 ILE B CA 1
ATOM 1575 C C . ILE B 1 77 ? -1.446 14.531 2.641 1 98.12 77 ILE B C 1
ATOM 1577 O O . ILE B 1 77 ? -2.348 14.711 1.819 1 98.12 77 ILE B O 1
ATOM 1581 N N . GLU B 1 78 ? -0.449 13.742 2.455 1 98.75 78 GLU B N 1
ATOM 1582 C CA . GLU B 1 78 ? -0.296 13.094 1.157 1 98.75 78 GLU B CA 1
ATOM 1583 C C . GLU B 1 78 ? -1.18 11.852 1.056 1 98.75 78 GLU B C 1
ATOM 1585 O O . GLU B 1 78 ? -1.762 11.578 0.003 1 98.75 78 GLU B O 1
ATOM 1590 N N . TRP B 1 79 ? -1.209 11.031 2.084 1 98.88 79 TRP B N 1
ATOM 1591 C CA . TRP B 1 79 ? -2.07 9.852 2.066 1 98.88 79 TRP B CA 1
ATOM 1592 C C . TRP B 1 79 ? -2.496 9.469 3.48 1 98.88 79 TRP B C 1
ATOM 1594 O O . TRP B 1 79 ? -1.857 9.867 4.457 1 98.88 79 TRP B O 1
ATOM 1604 N N . ILE B 1 80 ? -3.621 8.891 3.625 1 98.88 80 ILE B N 1
ATOM 1605 C CA . ILE B 1 80 ? -4.195 8.273 4.816 1 98.88 80 ILE B CA 1
ATOM 1606 C C . ILE B 1 80 ? -4.336 6.77 4.605 1 98.88 80 ILE B C 1
ATOM 1608 O O . ILE B 1 80 ? 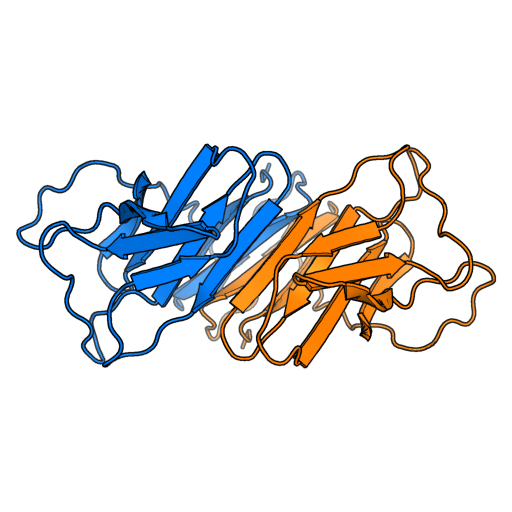-4.797 6.324 3.553 1 98.88 80 ILE B O 1
ATOM 1612 N N . GLU B 1 81 ? -3.896 6.047 5.598 1 98.88 81 GLU B N 1
ATOM 1613 C CA . GLU B 1 81 ? -3.846 4.598 5.434 1 98.88 81 GLU B CA 1
ATOM 1614 C C . GLU B 1 81 ? -4.473 3.883 6.625 1 98.88 81 GLU B C 1
ATOM 1616 O O . GLU B 1 81 ? -4.199 4.23 7.777 1 98.88 81 GLU B O 1
ATOM 1621 N N . VAL B 1 82 ? -5.355 2.914 6.359 1 98.75 82 VAL B N 1
ATOM 1622 C CA . VAL B 1 82 ? -5.988 2.072 7.367 1 98.75 82 VAL B CA 1
ATOM 1623 C C . VAL B 1 82 ? -5.43 0.655 7.285 1 98.75 82 VAL B C 1
ATOM 1625 O O . VAL B 1 82 ? -5.32 0.087 6.195 1 98.75 82 VAL B O 1
ATOM 1628 N N . ASN B 1 83 ? -5.074 0.102 8.438 1 98.62 83 ASN B N 1
ATOM 1629 C CA . ASN B 1 83 ? -4.492 -1.234 8.492 1 98.62 83 ASN B CA 1
ATOM 1630 C C . ASN B 1 83 ? -5.332 -2.176 9.352 1 98.62 83 ASN B C 1
ATOM 1632 O O . ASN B 1 83 ? -5.672 -1.854 10.492 1 98.62 83 ASN B O 1
ATOM 1636 N N . THR B 1 84 ? -5.711 -3.279 8.766 1 98.31 84 THR B N 1
ATOM 1637 C CA . THR B 1 84 ? -6.305 -4.391 9.492 1 98.31 84 THR B CA 1
ATOM 1638 C C . THR B 1 84 ? -5.32 -5.551 9.617 1 98.31 84 THR B C 1
ATOM 1640 O O . THR B 1 84 ? -4.137 -5.398 9.312 1 98.31 84 THR B O 1
ATOM 1643 N N . ALA B 1 85 ? -5.805 -6.641 10.117 1 98.06 85 ALA B N 1
ATOM 1644 C CA . ALA B 1 85 ? -4.91 -7.777 10.32 1 98.06 85 ALA B CA 1
ATOM 1645 C C . ALA B 1 85 ? -4.246 -8.188 9.008 1 98.06 85 ALA B C 1
ATOM 1647 O O . ALA B 1 85 ? -3.055 -8.5 8.977 1 98.06 85 ALA B O 1
ATOM 1648 N N . ASN B 1 86 ? -5.062 -8.133 7.906 1 98.31 86 ASN B N 1
ATOM 1649 C CA . ASN B 1 86 ? -4.484 -8.656 6.672 1 98.31 86 ASN B CA 1
ATOM 1650 C C . ASN B 1 86 ? -4.758 -7.734 5.488 1 98.31 86 ASN B C 1
ATOM 1652 O O . ASN B 1 86 ? -4.578 -8.125 4.336 1 98.31 86 ASN B O 1
ATOM 1656 N N . LYS B 1 87 ? -5.25 -6.461 5.762 1 98.69 87 LYS B N 1
ATOM 1657 C CA . LYS B 1 87 ? -5.516 -5.555 4.648 1 98.69 87 LYS B CA 1
ATOM 1658 C C . LYS B 1 87 ? -4.914 -4.176 4.902 1 98.69 87 LYS B C 1
ATOM 1660 O O . LYS B 1 87 ? -4.723 -3.779 6.055 1 98.69 87 LYS B O 1
ATOM 1665 N N . VAL B 1 88 ? -4.613 -3.492 3.877 1 98.81 88 VAL B N 1
ATOM 1666 C CA . VAL B 1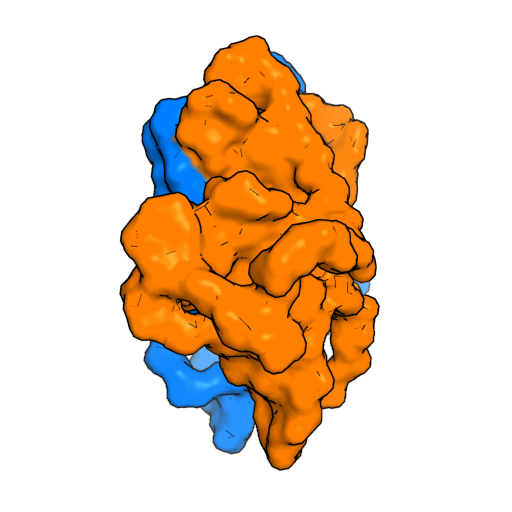 88 ? -4.188 -2.096 3.85 1 98.81 88 VAL B CA 1
ATOM 1667 C C . VAL B 1 88 ? -5.098 -1.297 2.92 1 98.81 88 VAL B C 1
ATOM 1669 O O . VAL B 1 88 ? -5.355 -1.708 1.785 1 98.81 88 VAL B O 1
ATOM 1672 N N . PHE B 1 89 ? -5.652 -0.177 3.377 1 98.62 89 PHE B N 1
ATOM 1673 C CA . PHE B 1 89 ? -6.449 0.772 2.609 1 98.62 89 PHE B CA 1
ATOM 1674 C C . PHE B 1 89 ? -5.793 2.148 2.6 1 98.62 89 PHE B C 1
ATOM 1676 O O . PHE B 1 89 ? -5.621 2.766 3.652 1 98.62 89 PHE B O 1
ATOM 1683 N N . ARG B 1 90 ? -5.438 2.646 1.453 1 98.88 90 ARG B N 1
ATOM 1684 C CA . ARG B 1 90 ? -4.758 3.934 1.373 1 98.88 90 ARG B CA 1
ATOM 1685 C C . ARG B 1 90 ? -5.488 4.883 0.429 1 98.88 90 ARG B C 1
ATOM 1687 O O . ARG B 1 90 ? -5.918 4.48 -0.654 1 98.88 90 ARG B O 1
ATOM 1694 N N . LYS B 1 91 ? -5.68 6.07 0.832 1 98.88 91 LYS B N 1
ATOM 1695 C CA . LYS B 1 91 ? -6.176 7.141 -0.027 1 98.88 91 LYS B CA 1
ATOM 1696 C C . LYS B 1 91 ? -5.129 8.242 -0.188 1 98.88 91 LYS B C 1
ATOM 1698 O O . LYS B 1 91 ? -4.609 8.758 0.802 1 98.88 91 LYS B O 1
ATOM 1703 N N . TYR B 1 92 ? -4.863 8.531 -1.391 1 98.88 92 TYR B N 1
ATOM 1704 C CA . TYR B 1 92 ? -4.012 9.68 -1.69 1 98.88 92 TYR B CA 1
ATOM 1705 C C . TYR B 1 92 ? -4.824 10.961 -1.735 1 98.88 92 TYR B C 1
ATOM 1707 O O . TYR B 1 92 ? -5.945 10.977 -2.252 1 98.88 92 TYR B O 1
ATOM 1715 N N . LEU B 1 93 ? -4.289 12.023 -1.194 1 98.81 93 LEU B N 1
ATOM 1716 C CA . LEU B 1 93 ? -4.934 13.328 -1.194 1 98.81 93 LEU B CA 1
ATOM 1717 C C . LEU B 1 93 ? -4.117 14.344 -1.986 1 98.81 93 LEU B C 1
ATOM 1719 O O . LEU B 1 93 ? -2.936 14.109 -2.264 1 98.81 93 LEU B O 1
ATOM 1723 N N . LYS B 1 94 ? -4.754 15.422 -2.324 1 98.44 94 LYS B N 1
ATOM 1724 C CA . LYS B 1 94 ? -4.133 16.547 -3.012 1 98.44 94 LYS B CA 1
ATOM 1725 C C . LYS B 1 94 ? -4.336 17.844 -2.234 1 98.44 94 LYS B C 1
ATOM 1727 O O . LYS B 1 94 ? -5.273 17.953 -1.442 1 98.44 94 LYS B O 1
ATOM 1732 N N . PRO B 1 95 ? -3.375 18.703 -2.518 1 98.5 95 PRO B N 1
ATOM 1733 C CA . PRO B 1 95 ? -3.631 20.031 -1.928 1 98.5 95 PRO B CA 1
ATOM 1734 C C . PRO B 1 95 ? -5.039 20.531 -2.219 1 98.5 95 PRO B C 1
ATOM 1736 O O . PRO B 1 95 ? -5.555 20.344 -3.324 1 98.5 95 PRO B O 1
ATOM 1739 N N . GLY B 1 96 ? -5.641 21.172 -1.252 1 97.75 96 GLY B N 1
ATOM 1740 C CA . GLY B 1 96 ? -6.965 21.734 -1.451 1 97.75 96 GLY B CA 1
ATOM 1741 C C . GLY B 1 96 ? -8.086 20.812 -1.026 1 97.75 96 GLY B C 1
ATOM 1742 O O . GLY B 1 96 ? -9.203 21.266 -0.761 1 97.75 96 GLY B O 1
ATOM 1743 N N . GLU B 1 97 ? -7.883 19.547 -0.963 1 97.88 97 GLU B N 1
ATOM 1744 C CA . GLU B 1 97 ? -8.875 18.594 -0.49 1 97.88 97 GLU B CA 1
ATOM 1745 C C . GLU B 1 97 ? -8.977 18.609 1.033 1 97.88 97 GLU B C 1
ATOM 1747 O O . GLU B 1 97 ? -8.062 19.078 1.715 1 97.88 97 GLU B O 1
ATOM 1752 N N . LYS B 1 98 ? -10.094 18.141 1.532 1 97.25 98 LYS B N 1
ATOM 1753 C CA . LYS B 1 98 ? -10.18 17.969 2.979 1 97.25 98 LYS B CA 1
ATOM 1754 C C . LYS B 1 98 ? -9.227 16.875 3.457 1 97.25 98 LYS B C 1
ATOM 1756 O O . LYS B 1 98 ? -9.078 15.844 2.811 1 97.25 98 LYS B O 1
ATOM 1761 N N . PRO B 1 99 ? -8.555 17.094 4.535 1 97.69 99 PRO B N 1
ATOM 1762 C CA . PRO B 1 99 ? -7.652 16.094 5.086 1 97.69 99 PRO B CA 1
ATOM 1763 C C . PRO B 1 99 ? -8.398 14.945 5.773 1 97.69 99 PRO B C 1
ATOM 1765 O O . PRO B 1 99 ? -8.25 14.742 6.98 1 97.69 99 PRO B O 1
ATOM 1768 N N . GLU B 1 100 ? -9.156 14.211 5.004 1 98.19 100 GLU B N 1
ATOM 1769 C CA . GLU B 1 100 ? -9.938 13.078 5.484 1 98.19 100 GLU B CA 1
ATOM 1770 C C . GLU B 1 100 ? -10.117 12.031 4.391 1 98.19 100 GLU B C 1
ATOM 1772 O O . GLU B 1 100 ? -9.898 12.312 3.211 1 98.19 100 GLU B O 1
ATOM 1777 N N . ALA B 1 101 ? -10.477 10.852 4.738 1 98.12 101 ALA B N 1
ATOM 1778 C CA . ALA B 1 101 ? -10.703 9.742 3.82 1 98.12 101 ALA B CA 1
ATOM 1779 C C . ALA B 1 101 ? -1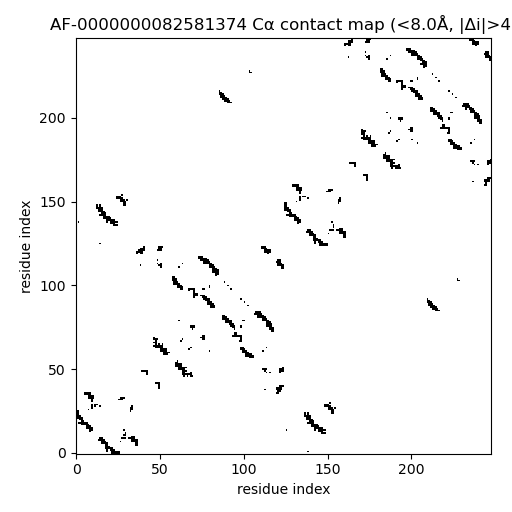1.773 8.797 4.359 1 98.12 101 ALA B C 1
ATOM 1781 O O . ALA B 1 101 ? -11.812 8.5 5.555 1 98.12 101 ALA B O 1
ATOM 1782 N N . VAL B 1 102 ? -12.617 8.328 3.492 1 97.5 102 VAL B N 1
ATOM 1783 C CA . VAL B 1 102 ? -13.648 7.359 3.844 1 97.5 102 VAL B CA 1
ATOM 1784 C C . VAL B 1 102 ? -13.242 5.973 3.348 1 97.5 102 VAL B C 1
ATOM 1786 O O . VAL B 1 102 ? -12.812 5.816 2.203 1 97.5 102 VAL B O 1
ATOM 1789 N N . PHE B 1 103 ? -13.312 5.035 4.18 1 97.69 103 PHE B N 1
ATOM 1790 C CA . PHE B 1 103 ? -13.055 3.641 3.844 1 97.69 103 PHE B CA 1
ATOM 1791 C C . PHE B 1 103 ? -14.227 2.762 4.266 1 97.69 103 PHE B C 1
ATOM 1793 O O . PHE B 1 103 ? -14.734 2.891 5.383 1 97.69 103 PHE B O 1
ATOM 1800 N N . LYS B 1 104 ? -14.695 1.892 3.412 1 96.5 104 LYS B N 1
ATOM 1801 C CA . LYS B 1 104 ? -15.734 0.921 3.744 1 96.5 104 LYS B CA 1
ATOM 1802 C C . LYS B 1 104 ? -15.133 -0.349 4.336 1 96.5 104 LYS B C 1
ATOM 1804 O O . LYS B 1 104 ? -15.094 -1.393 3.682 1 96.5 104 LYS B O 1
ATOM 1809 N N . VAL B 1 105 ? -14.688 -0.224 5.531 1 94.69 105 VAL B N 1
ATOM 1810 C CA . VAL B 1 105 ? -14.023 -1.307 6.254 1 94.69 105 VAL B CA 1
ATOM 1811 C C . VAL B 1 105 ? -14.93 -1.805 7.379 1 94.69 105 VAL B C 1
ATOM 1813 O O . VAL B 1 105 ? -15.469 -1.007 8.148 1 94.69 105 VAL B O 1
ATOM 1816 N N . ASP B 1 106 ? -15.141 -3.115 7.461 1 89.69 106 ASP B N 1
ATOM 1817 C CA . ASP B 1 106 ? -15.992 -3.676 8.5 1 89.69 106 ASP B CA 1
ATOM 1818 C C . ASP B 1 106 ? -15.219 -4.641 9.391 1 89.69 106 ASP B C 1
ATOM 1820 O O . ASP B 1 106 ? -15.805 -5.34 10.227 1 89.69 106 ASP B O 1
ATOM 1824 N N . GLU B 1 107 ? -13.953 -4.715 9.219 1 93.69 107 GLU B N 1
ATOM 1825 C CA . GLU B 1 107 ? -13.102 -5.551 10.055 1 93.69 107 GLU B CA 1
ATOM 1826 C C . GLU B 1 107 ? -12.367 -4.715 11.102 1 93.69 107 GLU B C 1
ATOM 1828 O O . GLU B 1 107 ? -12.406 -3.484 11.062 1 93.69 107 GLU B O 1
ATOM 1833 N N . GLU B 1 108 ? -11.773 -5.379 12.094 1 96.44 108 GLU B N 1
ATOM 1834 C CA . GLU B 1 108 ? -11.039 -4.699 13.156 1 96.44 108 GLU B CA 1
ATOM 1835 C C . GLU B 1 108 ? -9.859 -3.91 12.594 1 96.44 108 GLU B C 1
ATOM 1837 O O . GLU B 1 108 ? -9.07 -4.441 11.812 1 96.44 108 GLU B O 1
ATOM 1842 N N . ILE B 1 109 ? -9.852 -2.678 12.977 1 97.56 109 ILE B N 1
ATOM 1843 C CA . ILE B 1 109 ? -8.758 -1.811 12.57 1 97.56 109 ILE B CA 1
ATOM 1844 C C . ILE B 1 109 ? -7.617 -1.909 13.586 1 97.56 109 ILE B C 1
ATOM 1846 O O . ILE B 1 109 ? -7.824 -1.678 14.781 1 97.56 109 ILE B O 1
ATOM 1850 N N . LEU B 1 110 ? -6.469 -2.297 13.102 1 98.06 110 LEU B N 1
ATOM 1851 C CA . LEU B 1 110 ? -5.309 -2.373 13.984 1 98.06 110 LEU B CA 1
ATOM 1852 C C . LEU B 1 110 ? -4.742 -0.983 14.258 1 98.06 110 LEU B C 1
ATOM 1854 O O . LEU B 1 110 ? -4.438 -0.647 15.406 1 98.06 110 LEU B O 1
ATOM 1858 N N . PHE B 1 111 ? -4.555 -0.162 13.211 1 97.88 111 PHE B N 1
ATOM 1859 C CA . PHE B 1 111 ? -4.105 1.22 13.352 1 97.88 111 PHE B CA 1
ATOM 1860 C C . PHE B 1 111 ? -4.375 2.002 12.07 1 97.88 111 PHE B C 1
ATOM 1862 O O . PHE B 1 111 ? -4.668 1.412 11.023 1 97.88 111 PHE B O 1
ATOM 1869 N N . VAL B 1 112 ? -4.387 3.295 12.195 1 98.19 112 VAL B N 1
ATOM 1870 C CA . VAL B 1 112 ? -4.465 4.234 11.078 1 98.19 112 VAL B CA 1
ATOM 1871 C C . VAL B 1 112 ? -3.236 5.141 11.086 1 98.19 112 VAL B C 1
ATOM 1873 O O . VAL B 1 112 ? -2.752 5.539 12.148 1 98.19 112 VAL B O 1
ATOM 1876 N N . ARG B 1 113 ? -2.754 5.418 9.867 1 98.5 113 ARG B N 1
ATOM 1877 C CA . ARG B 1 113 ? -1.63 6.348 9.797 1 98.5 113 ARG B CA 1
ATOM 1878 C C . ARG B 1 113 ? -1.781 7.305 8.625 1 98.5 113 ARG B C 1
ATOM 1880 O O . ARG B 1 113 ? -2.629 7.098 7.754 1 98.5 113 ARG B O 1
ATOM 1887 N N . GLU B 1 114 ? -1.108 8.359 8.703 1 98.44 114 GLU B N 1
ATOM 1888 C CA . GLU B 1 114 ? -1.076 9.352 7.641 1 98.44 114 GLU B CA 1
ATOM 1889 C C . GLU B 1 114 ? 0.321 9.945 7.48 1 98.44 114 GLU B C 1
ATOM 1891 O O . GLU B 1 114 ? 1.145 9.867 8.398 1 98.44 114 GLU B O 1
ATOM 1896 N N . TYR B 1 115 ? 0.539 10.477 6.328 1 98.62 115 TYR B N 1
ATOM 1897 C CA . TYR B 1 115 ? 1.82 11.117 6.066 1 98.62 115 TYR B CA 1
ATOM 1898 C C . TYR B 1 115 ? 1.627 12.578 5.676 1 98.62 115 TYR B C 1
ATOM 1900 O O . TYR B 1 115 ? 0.999 12.875 4.656 1 98.62 115 TYR B O 1
ATOM 1908 N N . CYS B 1 116 ? 2.113 13.453 6.457 1 97.5 116 CYS B N 1
ATOM 1909 C CA . CYS B 1 116 ? 2.225 14.875 6.16 1 97.5 116 CYS B CA 1
ATOM 1910 C C . CYS B 1 116 ? 3.545 15.188 5.465 1 97.5 116 CYS B C 1
ATOM 1912 O O . CYS B 1 116 ? 4.617 14.883 5.996 1 97.5 116 CYS B O 1
ATOM 1914 N N . ASN B 1 117 ? 3.484 15.875 4.363 1 97.19 117 ASN B N 1
ATOM 1915 C CA . ASN B 1 117 ? 4.691 16.062 3.566 1 97.19 117 ASN B CA 1
ATOM 1916 C C . ASN B 1 117 ? 5.715 16.922 4.301 1 97.19 117 ASN B C 1
ATOM 1918 O O . ASN B 1 117 ? 6.898 16.922 3.953 1 97.19 117 ASN B O 1
ATOM 1922 N N . VAL B 1 118 ? 5.336 17.594 5.32 1 95.69 118 VAL B N 1
ATOM 1923 C CA . VAL B 1 118 ? 6.242 18.469 6.062 1 95.69 118 VAL B CA 1
ATOM 1924 C C . VAL B 1 118 ? 6.59 17.828 7.406 1 95.69 118 VAL B C 1
ATOM 1926 O O . VAL B 1 118 ? 7.746 17.859 7.836 1 95.69 118 VAL B O 1
ATOM 1929 N N . HIS B 1 119 ? 5.594 17.109 8.07 1 95.12 119 HIS B N 1
ATOM 1930 C CA . HIS B 1 119 ? 5.812 16.75 9.469 1 95.12 119 HIS B CA 1
ATOM 1931 C C . HIS B 1 119 ? 5.93 15.234 9.633 1 95.12 119 HIS B C 1
ATOM 1933 O O . HIS B 1 119 ? 6.094 14.742 10.75 1 95.12 119 HIS B O 1
ATOM 1939 N N . GLY B 1 120 ? 5.801 14.492 8.539 1 96 120 GLY B N 1
ATOM 1940 C CA . GLY B 1 120 ? 6.18 13.086 8.609 1 96 120 GLY B CA 1
ATOM 1941 C C . GLY B 1 120 ? 5.004 12.164 8.875 1 96 120 GLY B C 1
ATOM 1942 O O . GLY B 1 120 ? 3.871 12.469 8.492 1 96 120 GLY B O 1
ATOM 1943 N N . LEU B 1 121 ? 5.336 10.984 9.367 1 97.75 121 LEU B N 1
ATOM 1944 C CA . LEU B 1 121 ? 4.398 9.891 9.555 1 97.75 121 LEU B CA 1
ATOM 1945 C C . LEU B 1 121 ? 3.762 9.945 10.945 1 97.75 121 LEU B C 1
ATOM 1947 O O . LEU B 1 121 ? 4.461 10.109 11.945 1 97.75 121 LEU B O 1
ATOM 1951 N N . TRP B 1 122 ? 2.451 9.836 10.977 1 96.5 122 TRP B N 1
ATOM 1952 C CA . TRP B 1 122 ? 1.683 9.891 12.211 1 96.5 122 TRP B CA 1
ATOM 1953 C C . TRP B 1 122 ? 0.721 8.711 12.305 1 96.5 122 TRP B C 1
ATOM 1955 O O . TRP B 1 122 ? 0.255 8.203 11.289 1 96.5 122 TRP B O 1
ATOM 1965 N N . LYS B 1 123 ? 0.438 8.305 13.477 1 96.19 123 LYS B N 1
ATOM 1966 C CA . LYS B 1 123 ? -0.339 7.078 13.656 1 96.19 123 LYS B CA 1
ATOM 1967 C C . LYS B 1 123 ? -1.284 7.195 14.852 1 96.19 123 LYS B C 1
ATOM 1969 O O . LYS B 1 123 ? -0.983 7.891 15.82 1 96.19 123 LYS B O 1
ATOM 1974 N N . LYS B 1 124 ? -2.385 6.57 14.695 1 93.56 124 LYS B N 1
ATOM 1975 C CA . LYS B 1 124 ? -3.326 6.305 15.781 1 93.56 124 LYS B CA 1
ATOM 1976 C C . LYS B 1 124 ? -3.717 4.828 15.82 1 93.56 124 LYS B C 1
ATOM 1978 O O . LYS B 1 124 ? -4.066 4.246 14.789 1 93.56 124 LYS B O 1
#

Radius of gyration: 18.0 Å; Cα contacts (8 Å, |Δi|>4): 664; chains: 2; bounding box: 48×48×41 Å

Solvent-accessible surface area (backbone atoms only — not comparable to full-atom values): 13018 Å² total; per-residue (Å²): 98,52,47,66,72,43,39,33,32,20,89,83,61,50,32,22,32,31,28,76,33,53,23,64,46,58,53,26,30,75,89,35,73,38,41,75,62,65,68,38,76,72,71,86,53,92,61,32,56,45,50,43,82,42,83,47,99,73,19,34,36,39,31,29,16,96,51,76,35,65,32,40,88,87,38,25,51,43,35,43,36,42,30,35,94,48,35,41,40,34,38,54,52,51,58,72,47,73,53,54,50,76,44,51,56,90,66,71,71,74,39,36,36,36,33,30,77,72,80,41,40,20,29,73,97,52,48,66,71,44,39,33,31,20,89,84,61,50,33,23,32,32,27,75,32,54,23,66,46,56,53,25,31,74,90,36,73,38,41,76,62,66,68,39,75,72,71,87,51,92,63,33,56,44,51,43,82,43,84,48,96,72,22,35,38,40,31,28,16,98,52,79,34,66,31,39,88,87,38,26,49,42,35,42,36,41,30,35,94,49,36,41,40,35,36,55,53,52,58,72,46,75,52,56,50,77,46,50,53,89,66,70,71,74,39,36,35,34,33,29,77,72,80,41,42,21,29,72

Foldseek 3Di:
DDDAQWWWADPPPGDIDGDHDDDDDFDDDPRHTTDGFDAAADDPDPFAAEWDWDDDPQFIKIAGGPPWFAQAQQKHWQKKWWDDPPDIDIDGDHRPDTRMDTDRDDGDTPKMWIAISVPGIHID/DDDAQWWWADPPPGDIDGDHDDDDDFDDDPHHTTDGFDAAADDPDPFAAEWDWDDDPQFIKIAGGPPWGAQAQQKHWQKKWWDDPPDIDIDGDHRPDTRMDTDRDDGDTPKMWIAISVPGIHID

Organism: NCBI:txid2716538

pLDDT: mean 95.33, std 6.57, range [64.5, 98.94]

Nearest PDB structures (foldseek):
  2ji1-assembly2_D  TM=9.516E-01  e=2.175E-15  Desulfarculus baarsii
  1vzg-assembly1_B  TM=9.500E-01  e=1.959E-15  Desulfarculus baarsii
  1dfx-assembly1_A-2  TM=9.456E-01  e=9.383E-15  Desulfovibrio desulfuricans
  2ji3-assembly2_D  TM=9.515E-01  e=1.582E-14  Desulfarculus baarsii
  1y07-assembly3_A  TM=7.682E-01  e=1.711E-09  Treponema pallidum subsp. pallidum str. Nichols